Protein AF-A0A8T3ZGK2-F1 (afdb_monomer)

Solvent-accessible surface area (backbone atoms only — not comparable to full-atom values): 12541 Å² total; per-residue (Å²): 132,86,68,79,44,78,44,77,44,78,45,60,67,38,49,92,48,38,42,63,49,20,50,53,33,35,63,35,69,54,90,56,64,48,70,44,71,46,66,69,75,49,89,54,67,36,81,81,44,54,79,48,46,42,70,67,58,83,48,82,39,53,66,64,73,64,93,76,69,84,79,60,69,70,52,40,79,61,70,48,76,76,65,83,89,47,86,50,56,54,53,45,53,45,47,31,44,51,40,39,26,45,62,48,83,40,64,47,32,86,62,50,76,74,92,75,90,83,69,86,92,63,88,64,92,45,59,68,42,43,16,31,42,43,27,38,53,54,49,42,44,64,32,67,45,54,71,73,51,36,70,63,46,48,61,57,52,52,50,53,49,52,54,41,35,74,75,68,55,63,34,69,31,33,50,51,13,52,51,47,50,66,77,44,39,66,62,43,50,54,52,18,50,56,46,57,75,43,45,69,48,56,68,73,69,52,50,61,44,74,61,62,78,83,124

Mean predicted aligned error: 9.15 Å

Sequence (215 aa):
MKKNVDILVFSYNNENVIGACLDSISRQTYKNFTCTLVDDCSTDNTVSIARKKYPCKIEQIMYACSAAWIMRRSVIEKIGLFDDTYFYPHEDTDFCWRANLAGFHVIYNPDAVAYHRVGDSTKKMSDKVAFHVTKNRIRSMLKNYESKNIIKYLPLHLFLIGANIVVAGKGISKIKGLLWNIKNIEDTLNERNAVRKTRKRSDKELKSLFAGKII

Foldseek 3Di:
DDDEFEAEQEDAQPLVCLQVQQVVQAPAPDAHYHYHYHYPPHPDPNVVRHDDHYFDDKAFAQFDPPNDDTDDPVLCVQQNDFDPVQDDDCSRNLSSLLSVQLVHTDIDGVRGDDDDDDDPPPPDQDLQRLLRVLQNVLLSLLQRADPVVCVVCVVVVVVVLVVCLVPVDSVVSNVNSVVVCVVCVVVSVVSSVSSVVSGDDHVVVCVVSVVPPPD

pLDDT: mean 78.16, std 17.61, range [27.77, 97.94]

Nearest PDB structures (foldseek):
  7zd6-assembly1_f  TM=3.183E-01  e=5.857E+00  Ovis aries
  7w4d-assembly1_H  TM=2.882E-01  e=7.971E+00  Sus scrofa

Secondary structure (DSSP, 8-state):
-PPPEEEEEEESS-HHHHHHHHHHHHH-S---EEEEEEES--SSGGGGG---------EEES---GGG----HHHHHHH-S--TT--SSSHHHHHHHHHHHTT--EEE-TTS-------SS-SS--HHHHHHHHHHHHHHHHHHS-HHHHHHHHHHHHHHHHHHHHHSS-HHHHHHHHHHHHHTHHHHHHHHHHHHHH--S-HHHHHGGGG----

Radius of gyration: 19.19 Å; Cα contacts (8 Å, |Δi|>4): 285; chains: 1; bounding box: 51×39×41 Å

Structure (mmCIF, N/CA/C/O backbone):
data_AF-A0A8T3ZGK2-F1
#
_entry.id   AF-A0A8T3ZGK2-F1
#
loop_
_atom_site.group_PDB
_atom_site.id
_atom_site.type_symbol
_atom_site.label_atom_id
_atom_site.label_alt_id
_atom_site.label_comp_id
_atom_site.label_asym_id
_atom_site.label_entity_id
_atom_site.label_seq_id
_atom_site.pdbx_PDB_ins_code
_atom_site.Cartn_x
_atom_site.Cartn_y
_atom_site.Cartn_z
_atom_site.occupancy
_atom_site.B_iso_or_equiv
_atom_site.auth_seq_id
_atom_site.auth_comp_id
_atom_site.auth_asym_id
_atom_site.auth_atom_id
_atom_site.pdbx_PDB_model_num
ATOM 1 N N . MET A 1 1 ? -26.537 0.968 18.285 1.00 54.97 1 MET A N 1
ATOM 2 C CA . MET A 1 1 ? -26.806 1.298 16.862 1.00 54.97 1 MET A CA 1
ATOM 3 C C . MET A 1 1 ? -25.996 0.389 15.941 1.00 54.97 1 MET A C 1
ATOM 5 O O . MET A 1 1 ? -24.833 0.135 16.242 1.00 54.97 1 MET A O 1
ATOM 9 N N . LYS A 1 2 ? -26.580 -0.105 14.835 1.00 64.38 2 LYS A N 1
ATOM 10 C CA . LYS A 1 2 ? -25.818 -0.802 13.777 1.00 64.38 2 LYS A CA 1
ATOM 11 C C . LYS A 1 2 ? -24.883 0.216 13.100 1.00 64.38 2 LYS A C 1
ATOM 13 O O . LYS A 1 2 ? -25.318 1.320 12.795 1.00 64.38 2 LYS A O 1
ATOM 18 N N . LYS A 1 3 ? -23.602 -0.118 12.905 1.00 73.88 3 LYS A N 1
ATOM 19 C CA . LYS A 1 3 ? -22.626 0.774 12.249 1.00 73.88 3 LYS A CA 1
ATOM 20 C C . LYS A 1 3 ? -22.944 0.910 10.756 1.00 73.88 3 LYS A C 1
ATOM 22 O O . LYS A 1 3 ? -23.391 -0.052 10.149 1.00 73.88 3 LYS A O 1
ATOM 27 N N . ASN A 1 4 ? -22.752 2.084 10.166 1.00 72.06 4 ASN A N 1
ATOM 28 C CA . ASN A 1 4 ? -22.810 2.215 8.710 1.00 72.06 4 ASN A CA 1
ATOM 29 C C . ASN A 1 4 ? -21.441 1.827 8.125 1.00 72.06 4 ASN A C 1
ATOM 31 O O . ASN A 1 4 ? -20.409 2.178 8.700 1.00 72.06 4 ASN A O 1
ATOM 35 N N . VAL A 1 5 ? -21.432 1.068 7.035 1.00 70.81 5 VAL A N 1
ATOM 36 C CA . VAL A 1 5 ? -20.224 0.718 6.268 1.00 70.81 5 VAL A CA 1
ATOM 37 C C . VAL A 1 5 ? -20.314 1.420 4.913 1.00 70.81 5 VAL A C 1
ATOM 39 O O . VAL A 1 5 ? -21.401 1.540 4.379 1.00 70.81 5 VAL A O 1
ATOM 42 N N . ASP A 1 6 ? -19.213 1.872 4.334 1.00 61.97 6 ASP A N 1
ATOM 43 C CA . ASP A 1 6 ? -19.203 2.362 2.952 1.00 61.97 6 ASP A CA 1
ATOM 44 C C . ASP A 1 6 ? -18.283 1.426 2.158 1.00 61.97 6 ASP A C 1
ATOM 46 O O . ASP A 1 6 ? -17.113 1.272 2.508 1.00 61.97 6 ASP A O 1
ATOM 50 N N . ILE A 1 7 ? -18.823 0.729 1.157 1.00 67.00 7 ILE A N 1
ATOM 51 C CA . ILE A 1 7 ? -18.065 -0.137 0.248 1.00 67.00 7 ILE A CA 1
ATOM 52 C C . ILE A 1 7 ? -17.752 0.664 -1.007 1.00 67.00 7 ILE A C 1
ATOM 54 O O . ILE A 1 7 ? -18.667 1.133 -1.682 1.00 67.00 7 ILE A O 1
ATOM 58 N N . LEU A 1 8 ? -16.467 0.797 -1.316 1.00 62.00 8 LEU A N 1
ATOM 59 C CA . LEU A 1 8 ? -15.982 1.421 -2.541 1.00 62.00 8 LEU A CA 1
ATOM 60 C C . LEU A 1 8 ? -15.527 0.316 -3.495 1.00 62.00 8 LEU A C 1
ATOM 62 O O . LEU A 1 8 ? -14.681 -0.494 -3.127 1.00 62.00 8 LEU A O 1
ATOM 66 N N . VAL A 1 9 ? -16.094 0.273 -4.698 1.00 66.06 9 VAL A N 1
ATOM 67 C CA . VAL A 1 9 ? -15.698 -0.667 -5.755 1.00 66.06 9 VAL A CA 1
ATOM 68 C C . VAL A 1 9 ? -15.055 0.146 -6.865 1.00 66.06 9 VAL A C 1
ATOM 70 O O . VAL A 1 9 ? -15.755 0.882 -7.545 1.00 66.06 9 VAL A O 1
ATOM 73 N N . PHE A 1 10 ? -13.742 0.044 -7.038 1.00 67.69 10 PHE A N 1
ATOM 74 C CA . PHE A 1 10 ? -13.052 0.695 -8.153 1.00 67.69 10 PHE A CA 1
ATOM 75 C C . PHE A 1 10 ? -13.148 -0.193 -9.395 1.00 67.69 10 PHE A C 1
ATOM 77 O O . PHE A 1 10 ? -12.936 -1.403 -9.292 1.00 67.69 10 PHE A O 1
ATOM 84 N N . SER A 1 11 ? -13.487 0.374 -10.552 1.00 61.91 11 SER A N 1
ATOM 85 C CA . SER A 1 11 ? -13.646 -0.398 -11.785 1.00 61.91 11 SER A CA 1
ATOM 86 C C . SER A 1 11 ? -13.208 0.373 -13.025 1.00 61.91 11 SER A C 1
ATOM 88 O O . SER A 1 11 ? -13.400 1.579 -13.097 1.00 61.91 11 SER A O 1
ATOM 90 N N . TYR A 1 12 ? -12.653 -0.348 -13.998 1.00 67.44 12 TYR A N 1
ATOM 91 C CA . TYR A 1 12 ? -12.293 0.146 -15.323 1.00 67.44 12 TYR A CA 1
ATOM 92 C C . TYR A 1 12 ? -12.488 -0.979 -16.342 1.00 67.44 12 TYR A C 1
ATOM 94 O O . TYR A 1 12 ? -11.798 -1.993 -16.249 1.00 67.44 12 TYR A O 1
ATOM 102 N N . ASN A 1 13 ? -13.412 -0.818 -17.289 1.00 72.88 13 ASN A N 1
ATOM 103 C CA . ASN A 1 13 ? -13.691 -1.771 -18.370 1.00 72.88 13 ASN A CA 1
ATOM 104 C C . ASN A 1 13 ? -13.893 -3.232 -17.904 1.00 72.88 13 ASN A C 1
ATOM 106 O O . ASN A 1 13 ? -13.228 -4.157 -18.376 1.00 72.88 13 ASN A O 1
ATOM 110 N N . ASN A 1 14 ? -14.784 -3.442 -16.930 1.00 66.69 14 ASN A N 1
ATOM 111 C CA . ASN A 1 14 ? -15.035 -4.737 -16.292 1.00 66.69 14 ASN A CA 1
ATOM 112 C C . ASN A 1 14 ? -16.473 -5.254 -16.491 1.00 66.69 14 ASN A C 1
ATOM 114 O O . ASN A 1 14 ? -16.963 -6.003 -15.636 1.00 66.69 14 ASN A O 1
ATOM 118 N N . GLU A 1 15 ? -17.163 -4.920 -17.589 1.00 74.94 15 GLU A N 1
ATOM 119 C CA . GLU A 1 15 ? -18.576 -5.295 -17.809 1.00 74.94 15 GLU A CA 1
ATOM 120 C C . GLU A 1 15 ? -18.850 -6.799 -17.613 1.00 74.94 15 GLU A C 1
ATOM 122 O O . GLU A 1 15 ? -19.892 -7.197 -17.091 1.00 74.94 15 GLU A O 1
ATOM 127 N N . ASN A 1 16 ? -17.854 -7.634 -17.924 1.00 76.62 16 ASN A N 1
ATOM 128 C CA . ASN A 1 16 ? -17.918 -9.093 -17.844 1.00 76.62 16 ASN A CA 1
ATOM 129 C C . ASN A 1 16 ? -17.939 -9.663 -16.415 1.00 76.62 16 ASN A C 1
ATOM 131 O O . ASN A 1 16 ? -18.281 -10.829 -16.224 1.00 76.62 16 ASN A O 1
ATOM 135 N N . VAL A 1 17 ? -17.521 -8.893 -15.407 1.00 72.56 17 VAL A N 1
ATOM 136 C CA . VAL A 1 17 ? -17.367 -9.385 -14.020 1.00 72.56 17 VAL A CA 1
ATOM 137 C C . VAL A 1 17 ? -18.054 -8.504 -12.989 1.00 72.56 17 VAL A C 1
ATOM 139 O O . VAL A 1 17 ? -18.389 -8.972 -11.898 1.00 72.56 17 VAL A O 1
ATOM 142 N N . ILE A 1 18 ? -18.307 -7.243 -13.330 1.00 69.00 18 ILE A N 1
ATOM 143 C CA . ILE A 1 18 ? -18.878 -6.261 -12.416 1.00 69.00 18 ILE A CA 1
ATOM 144 C C . ILE A 1 18 ? -20.301 -6.667 -11.973 1.00 69.00 18 ILE A C 1
ATOM 146 O O . ILE A 1 18 ? -20.647 -6.494 -10.810 1.00 69.00 18 ILE A O 1
ATOM 150 N N . GLY A 1 19 ? -21.064 -7.369 -12.823 1.00 65.88 19 GLY A N 1
ATOM 151 C CA . GLY A 1 19 ? -22.358 -7.994 -12.476 1.00 65.88 19 GLY A CA 1
ATOM 152 C C . GLY A 1 19 ? -22.277 -8.986 -11.355 1.00 65.88 19 GLY A C 1
ATOM 153 O O . GLY A 1 19 ? -22.857 -8.774 -10.293 1.00 65.88 19 GLY A O 1
ATOM 154 N N . ALA A 1 20 ? -21.485 -10.032 -11.556 1.00 72.44 20 ALA A N 1
ATOM 155 C CA . ALA A 1 20 ? -21.281 -11.044 -10.536 1.00 72.44 20 ALA A CA 1
ATOM 156 C C . ALA A 1 20 ? -20.704 -10.445 -9.243 1.00 72.44 20 ALA A C 1
ATOM 158 O O . ALA A 1 20 ? -21.092 -10.870 -8.152 1.00 72.44 20 ALA A O 1
ATOM 159 N N . CYS A 1 21 ? -19.825 -9.440 -9.351 1.00 71.31 21 CYS A N 1
ATOM 160 C CA . CYS A 1 21 ? -19.297 -8.709 -8.205 1.00 71.31 21 CYS A CA 1
ATOM 161 C C . CYS A 1 21 ? -20.426 -8.033 -7.424 1.00 71.31 21 CYS A C 1
ATOM 163 O O . CYS A 1 21 ? -20.577 -8.296 -6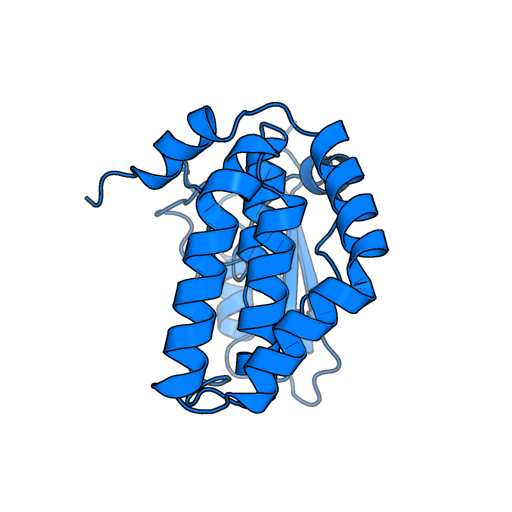.238 1.00 71.31 21 CYS A O 1
ATOM 165 N N . LEU A 1 22 ? -21.275 -7.234 -8.065 1.00 68.38 22 LEU A N 1
ATOM 166 C CA . LEU A 1 22 ? -22.269 -6.417 -7.360 1.00 68.38 22 LEU A CA 1
ATOM 167 C C . LEU A 1 22 ? -23.505 -7.202 -6.949 1.00 68.38 22 LEU A C 1
ATOM 169 O O . LEU A 1 22 ? -24.107 -6.870 -5.932 1.00 68.38 22 LEU A O 1
ATOM 173 N N . ASP A 1 23 ? -23.798 -8.302 -7.635 1.00 69.88 23 ASP A N 1
ATOM 174 C CA . ASP A 1 23 ? -24.727 -9.336 -7.193 1.00 69.88 23 ASP A CA 1
ATOM 175 C C . ASP A 1 23 ? -24.194 -10.111 -5.985 1.00 69.88 23 ASP A C 1
ATOM 177 O O . ASP A 1 23 ? -24.947 -10.411 -5.056 1.00 69.88 23 ASP A O 1
ATOM 181 N N . SER A 1 24 ? -22.898 -10.434 -5.960 1.00 70.69 24 SER A N 1
ATOM 182 C CA . SER A 1 24 ? -22.260 -11.040 -4.789 1.00 70.69 24 SER A CA 1
ATOM 183 C C . SER A 1 24 ? -22.275 -10.072 -3.625 1.00 70.69 24 SER A C 1
ATOM 185 O O . SER A 1 24 ? -22.700 -10.458 -2.535 1.00 70.69 24 SER A O 1
ATOM 187 N N . ILE A 1 25 ? -21.913 -8.807 -3.878 1.00 71.06 25 ILE A N 1
ATOM 188 C CA . ILE A 1 25 ? -22.065 -7.733 -2.919 1.00 71.06 25 ILE A CA 1
ATOM 189 C C . ILE A 1 25 ? -23.556 -7.676 -2.545 1.00 71.06 25 ILE A C 1
ATOM 191 O O . ILE A 1 25 ? -23.782 -7.639 -1.365 1.00 71.06 25 ILE A O 1
ATOM 195 N N . SER A 1 26 ? -24.567 -7.840 -3.424 1.00 65.25 26 SER A N 1
ATOM 196 C CA . SER A 1 26 ? -26.036 -7.833 -3.147 1.00 65.25 26 SER A CA 1
ATOM 197 C C . SER A 1 26 ? -26.574 -8.750 -2.047 1.00 65.25 26 SER A C 1
ATOM 199 O O . SER A 1 26 ? -27.507 -8.364 -1.325 1.00 65.25 26 SER A O 1
ATOM 201 N N . ARG A 1 27 ? -26.021 -9.963 -1.954 1.00 71.44 27 ARG A N 1
ATOM 202 C CA . ARG A 1 27 ? -26.706 -11.120 -1.357 1.00 71.44 27 ARG A CA 1
ATOM 203 C C . ARG A 1 27 ? -26.485 -11.310 0.134 1.00 71.44 27 ARG A C 1
ATOM 205 O O . ARG A 1 27 ? -27.444 -11.282 0.889 1.00 71.44 27 ARG A O 1
ATOM 212 N N . GLN A 1 28 ? -25.261 -11.602 0.525 1.00 67.81 28 GLN A N 1
ATOM 213 C CA . GLN A 1 28 ? -24.486 -10.903 1.530 1.00 67.81 28 GLN A CA 1
ATOM 214 C C . GLN A 1 28 ? -25.328 -10.410 2.805 1.00 67.81 28 GLN A C 1
ATOM 216 O O . GLN A 1 28 ? -26.356 -9.752 2.692 1.00 67.81 28 GLN A O 1
ATOM 221 N N . THR A 1 29 ? -24.964 -10.748 4.067 1.00 72.38 29 THR A N 1
ATOM 222 C CA . THR A 1 29 ? -25.883 -10.935 5.242 1.00 72.38 29 THR A CA 1
ATOM 223 C C . THR A 1 29 ? -26.239 -9.768 6.218 1.00 72.38 29 THR A C 1
ATOM 225 O O . THR A 1 29 ? -27.385 -9.661 6.647 1.00 72.38 29 THR A O 1
ATOM 228 N N . TYR A 1 30 ? -25.328 -8.871 6.618 1.00 71.31 30 TYR A N 1
ATOM 229 C CA . TYR A 1 30 ? -25.579 -7.571 7.289 1.00 71.31 30 TYR A CA 1
ATOM 230 C C . TYR A 1 30 ? -26.533 -6.755 6.425 1.00 71.31 30 TYR A C 1
ATOM 232 O O . TYR A 1 30 ? -26.779 -7.130 5.295 1.00 71.31 30 TYR A O 1
ATOM 240 N N . LYS A 1 31 ? -27.144 -5.679 6.921 1.00 73.12 31 LYS A N 1
ATOM 241 C CA . LYS A 1 31 ? -28.041 -4.866 6.080 1.00 73.12 31 LYS A CA 1
ATOM 242 C C . LYS A 1 31 ? -27.858 -3.343 6.206 1.00 73.12 31 LYS A C 1
ATOM 244 O O . LYS A 1 31 ? -28.614 -2.614 5.565 1.00 73.12 31 LYS A O 1
ATOM 249 N N . ASN A 1 32 ? -26.782 -2.842 6.851 1.00 77.19 32 ASN A N 1
ATOM 250 C CA . ASN A 1 32 ? -26.486 -1.392 7.008 1.00 77.19 32 ASN A CA 1
ATOM 251 C C . ASN A 1 32 ? -25.130 -0.842 6.431 1.00 77.19 32 ASN A C 1
ATOM 253 O O . ASN A 1 32 ? -24.123 -0.828 7.129 1.00 77.19 32 ASN A O 1
ATOM 257 N N . PHE A 1 33 ? -25.075 -0.420 5.161 1.00 69.94 33 PHE A N 1
ATOM 258 C CA . PHE A 1 33 ? -23.904 0.082 4.421 1.00 69.94 33 PHE A CA 1
ATOM 259 C C . PHE A 1 33 ? -24.253 1.018 3.258 1.00 69.94 33 PHE A C 1
ATOM 261 O O . PHE A 1 33 ? -25.410 1.356 3.069 1.00 69.94 33 PHE A O 1
ATOM 268 N N . THR A 1 34 ? -23.308 1.423 2.430 1.00 58.38 34 THR A N 1
ATOM 269 C CA . THR A 1 34 ? -23.519 1.997 1.095 1.00 58.38 34 THR A CA 1
ATOM 270 C C . THR A 1 34 ? -22.554 1.310 0.126 1.00 58.38 34 THR A C 1
ATOM 272 O O . THR A 1 34 ? -21.554 0.748 0.564 1.00 58.38 34 THR A O 1
ATOM 275 N N . CYS A 1 35 ? -22.900 1.225 -1.157 1.00 61.03 35 CYS A N 1
ATOM 276 C CA . CYS A 1 35 ? -21.999 0.702 -2.184 1.00 61.03 35 CYS A CA 1
ATOM 277 C C . CYS A 1 35 ? -21.834 1.798 -3.222 1.00 61.03 35 CYS A C 1
ATOM 279 O O . CYS A 1 35 ? -22.822 2.182 -3.849 1.00 61.03 35 CYS A O 1
ATOM 281 N N . THR A 1 36 ? -20.613 2.287 -3.375 1.00 58.38 36 THR A N 1
ATOM 282 C CA . THR A 1 36 ? -20.252 3.302 -4.356 1.00 58.38 36 THR A CA 1
ATOM 283 C C . THR A 1 36 ? -19.293 2.656 -5.339 1.00 58.38 36 THR A C 1
ATOM 285 O O . THR A 1 36 ? -18.173 2.297 -4.976 1.00 58.38 36 THR A O 1
ATOM 288 N N . LEU A 1 37 ? -19.745 2.478 -6.578 1.00 56.09 37 LEU A N 1
ATOM 289 C CA . LEU A 1 37 ? -18.852 2.171 -7.687 1.00 56.09 37 LEU A CA 1
ATOM 290 C C . LEU A 1 37 ? -18.089 3.452 -8.044 1.00 56.09 37 LEU A C 1
ATOM 292 O O . LEU A 1 37 ? -18.709 4.471 -8.341 1.00 56.09 37 LEU A O 1
ATOM 296 N N . VAL A 1 38 ? -16.766 3.394 -7.991 1.00 55.34 38 VAL A N 1
ATOM 297 C CA . VAL A 1 38 ? -15.857 4.419 -8.494 1.00 55.34 38 VAL A CA 1
ATOM 298 C C . VAL A 1 38 ? -15.354 3.928 -9.843 1.00 55.34 38 VAL A C 1
ATOM 300 O O . VAL A 1 38 ? -14.476 3.072 -9.926 1.00 55.34 38 VAL A O 1
ATOM 303 N N . ASP A 1 39 ? -15.991 4.417 -10.893 1.00 47.34 39 ASP A N 1
ATOM 304 C CA . ASP A 1 39 ? -15.645 4.081 -12.264 1.00 47.34 39 ASP A CA 1
ATOM 305 C C . ASP A 1 39 ? -14.511 4.986 -12.761 1.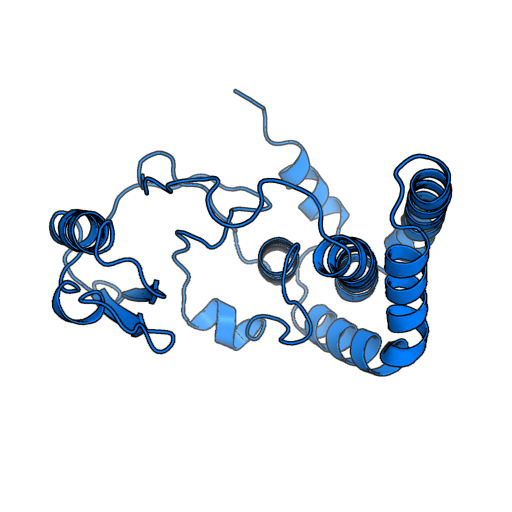00 47.34 39 ASP A C 1
ATOM 307 O O . ASP A 1 39 ? -14.621 6.210 -12.707 1.00 47.34 39 ASP A O 1
ATOM 311 N N . ASP A 1 40 ? -13.418 4.389 -13.225 1.00 70.38 40 ASP A N 1
ATOM 312 C CA . ASP A 1 40 ? -12.235 5.083 -13.741 1.00 70.38 40 ASP A CA 1
ATOM 313 C C . ASP A 1 40 ? -12.383 5.384 -15.243 1.00 70.38 40 ASP A C 1
ATOM 315 O O . ASP A 1 40 ? -11.525 5.063 -16.057 1.00 70.38 40 ASP A O 1
ATOM 319 N N . CYS A 1 41 ? -13.518 5.977 -15.624 1.00 60.66 41 CYS A N 1
ATOM 320 C CA . CYS A 1 41 ? -13.890 6.264 -17.015 1.00 60.66 41 CYS A CA 1
ATOM 321 C C . CYS A 1 41 ? -13.969 5.009 -17.905 1.00 60.66 41 CYS A C 1
ATOM 323 O O . CYS A 1 41 ? -13.359 4.958 -18.979 1.00 60.66 41 CYS A O 1
ATOM 325 N N . SER A 1 42 ? -14.725 3.995 -17.482 1.00 55.34 42 SER A N 1
ATOM 326 C CA . SER A 1 42 ? -14.999 2.834 -18.329 1.00 55.34 42 SER A CA 1
ATOM 327 C C . SER A 1 42 ? -15.727 3.256 -19.606 1.00 55.34 42 SER A C 1
ATOM 329 O O . SER A 1 42 ? -16.636 4.085 -19.594 1.00 55.34 42 SER A O 1
ATOM 331 N N . THR A 1 43 ? -15.338 2.653 -20.722 1.00 75.25 43 THR A N 1
ATOM 332 C CA . THR A 1 43 ? -15.965 2.842 -22.039 1.00 75.25 43 THR A CA 1
ATOM 333 C C . THR A 1 43 ? -16.972 1.739 -22.378 1.00 75.25 43 THR A C 1
ATOM 335 O O . THR A 1 43 ? -17.543 1.747 -23.465 1.00 75.25 43 THR A O 1
ATOM 338 N N . ASP A 1 44 ? -17.156 0.774 -21.477 1.00 76.56 44 ASP A N 1
ATOM 339 C CA . ASP A 1 44 ? -18.029 -0.394 -21.621 1.00 76.56 44 ASP A CA 1
ATOM 340 C C . ASP A 1 44 ? -19.257 -0.316 -20.680 1.00 76.56 44 ASP A C 1
ATOM 342 O O . ASP A 1 44 ? -19.517 0.710 -20.046 1.00 76.56 44 ASP A O 1
ATOM 346 N N . ASN A 1 45 ? -20.040 -1.395 -20.553 1.00 72.69 45 ASN A N 1
ATOM 347 C CA . ASN A 1 45 ? -21.299 -1.374 -19.789 1.00 72.69 45 ASN A CA 1
ATOM 348 C C . ASN A 1 45 ? -21.137 -1.399 -18.251 1.00 72.69 45 ASN A C 1
ATOM 350 O O . ASN A 1 45 ? -22.127 -1.567 -17.527 1.00 72.69 45 ASN A O 1
ATOM 354 N N . THR A 1 46 ? -19.922 -1.210 -17.726 1.00 52.00 46 THR A N 1
ATOM 355 C CA . THR A 1 46 ? -19.559 -1.430 -16.316 1.00 52.00 46 THR A CA 1
ATOM 356 C C . THR A 1 46 ? -20.444 -0.695 -15.303 1.00 52.00 46 THR A C 1
ATOM 358 O O . THR A 1 46 ? -20.903 -1.282 -14.317 1.00 52.00 46 THR A O 1
ATOM 361 N N . VAL A 1 47 ? -20.715 0.591 -15.540 1.00 52.50 47 VAL A N 1
ATOM 362 C CA . VAL A 1 47 ? -21.426 1.471 -14.592 1.00 52.50 47 VAL A CA 1
ATOM 363 C C . VAL A 1 47 ? -22.869 1.022 -14.347 1.00 52.50 47 VAL A C 1
ATOM 365 O O . VAL A 1 47 ? -23.400 1.187 -13.245 1.00 52.50 47 VAL A O 1
ATOM 368 N N . SER A 1 48 ? -23.505 0.411 -15.349 1.00 59.22 48 SER A N 1
ATOM 369 C CA . SER A 1 48 ? -24.932 0.065 -15.303 1.00 59.22 48 SER A CA 1
ATOM 370 C C . SER A 1 48 ? -25.280 -1.031 -14.281 1.00 59.22 48 SER A C 1
ATOM 372 O O . SER A 1 48 ? -26.434 -1.176 -13.884 1.00 59.22 48 SER A O 1
ATOM 374 N N . ILE A 1 49 ? -24.285 -1.760 -13.779 1.00 61.66 49 ILE A N 1
ATOM 375 C CA . ILE A 1 49 ? -24.468 -3.084 -13.183 1.00 61.66 49 ILE A CA 1
ATOM 376 C C . ILE A 1 49 ? -24.384 -3.086 -11.619 1.00 61.66 49 ILE A C 1
ATOM 378 O O . ILE A 1 49 ? -24.611 -4.091 -10.950 1.00 61.66 49 ILE A O 1
ATOM 382 N N . ALA A 1 50 ? -24.126 -1.942 -10.972 1.00 50.75 50 ALA A N 1
ATOM 383 C CA . ALA A 1 50 ? -23.452 -1.883 -9.665 1.00 50.75 50 ALA A CA 1
ATOM 384 C C . ALA A 1 50 ? -24.212 -1.638 -8.337 1.00 50.75 50 ALA A C 1
ATOM 386 O O . ALA A 1 50 ? -23.777 -0.821 -7.526 1.00 50.75 50 ALA A O 1
ATOM 387 N N . ARG A 1 51 ? -25.291 -2.351 -7.983 1.00 50.75 51 ARG A N 1
ATOM 388 C CA . ARG A 1 51 ? -26.050 -2.038 -6.738 1.00 50.75 51 ARG A CA 1
ATOM 389 C C . ARG A 1 51 ? -26.518 -3.249 -5.900 1.00 50.75 51 ARG A C 1
ATOM 391 O O . ARG A 1 51 ? -27.641 -3.686 -6.122 1.00 50.75 51 ARG A O 1
ATOM 398 N N . LYS A 1 52 ? -25.784 -3.674 -4.841 1.00 45.44 52 LYS A N 1
ATOM 399 C CA . LYS A 1 52 ? -26.267 -4.016 -3.450 1.00 45.44 52 LYS A CA 1
ATOM 400 C C . LYS A 1 52 ? -25.242 -4.834 -2.619 1.00 45.44 52 LYS A C 1
ATOM 402 O O . LYS A 1 52 ? -24.119 -4.876 -3.061 1.00 45.44 52 LYS A O 1
ATOM 407 N N . LYS A 1 53 ? -25.594 -5.390 -1.420 1.00 44.25 53 LYS A N 1
ATOM 408 C CA . LYS A 1 53 ? -24.837 -5.420 -0.147 1.00 44.25 53 LYS A CA 1
ATOM 409 C C . LYS A 1 53 ? -24.725 -6.709 0.810 1.00 44.25 53 LYS A C 1
ATOM 411 O O . LYS A 1 53 ? -25.781 -7.343 0.904 1.00 44.25 53 LYS A O 1
ATOM 416 N N . TYR A 1 54 ? -23.557 -7.000 1.545 1.00 46.56 54 TYR A N 1
ATOM 417 C CA . TYR A 1 54 ? -23.232 -7.599 2.969 1.00 46.56 54 TYR A CA 1
ATOM 418 C C . TYR A 1 54 ? -22.465 -8.966 3.517 1.00 46.56 54 TYR A C 1
ATOM 420 O O . TYR A 1 54 ? -22.594 -10.059 3.059 1.00 46.56 54 TYR A O 1
ATOM 428 N 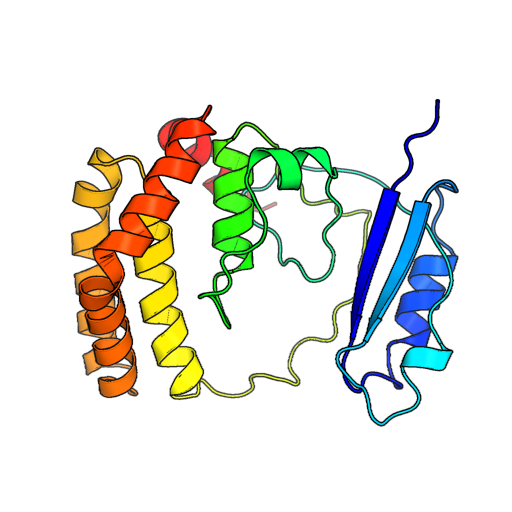N . PRO A 1 55 ? -21.814 -9.115 4.707 1.00 45.88 55 PRO A N 1
ATOM 429 C CA . PRO A 1 55 ? -20.593 -9.882 5.131 1.00 45.88 55 PRO A CA 1
ATOM 430 C C . PRO A 1 55 ? -20.637 -11.342 5.755 1.00 45.88 55 PRO A C 1
ATOM 432 O O . PRO A 1 55 ? -21.713 -11.928 5.884 1.00 45.88 55 PRO A O 1
ATOM 435 N N . CYS A 1 56 ? -19.475 -11.830 6.301 1.00 27.95 56 CYS A N 1
ATOM 436 C CA . CYS A 1 56 ? -19.216 -12.339 7.704 1.00 27.95 56 CYS A CA 1
ATOM 437 C C . CYS A 1 56 ? -17.706 -12.284 8.201 1.00 27.95 56 CYS A C 1
ATOM 439 O O . CYS A 1 56 ? -17.202 -11.186 8.043 1.00 27.95 56 CYS A O 1
ATOM 441 N N . LYS A 1 57 ? -17.019 -13.259 8.885 1.00 32.22 57 LYS A N 1
ATOM 442 C CA . LYS A 1 57 ? -16.168 -13.185 10.162 1.00 32.22 57 LYS A CA 1
ATOM 443 C C . LYS A 1 57 ? -14.579 -13.381 10.186 1.00 32.22 57 LYS A C 1
ATOM 445 O O . LYS A 1 57 ? -13.982 -14.113 9.422 1.00 32.22 57 LYS A O 1
ATOM 450 N N . ILE A 1 58 ? -13.879 -12.819 11.201 1.00 30.09 58 ILE A N 1
ATOM 451 C CA . ILE A 1 58 ? -12.562 -12.091 11.201 1.00 30.09 58 ILE A CA 1
ATOM 452 C C . ILE A 1 58 ? -11.312 -12.772 11.910 1.00 30.09 58 ILE A C 1
ATOM 454 O O . ILE A 1 58 ? -11.471 -13.276 13.017 1.00 30.09 58 ILE A O 1
ATOM 458 N N . GLU A 1 59 ? -10.066 -12.639 11.380 1.00 37.53 59 GLU A N 1
ATOM 459 C CA . GLU A 1 59 ? -8.709 -13.113 11.852 1.00 37.53 59 GLU A CA 1
ATOM 460 C C . GLU A 1 59 ? -7.476 -12.186 11.551 1.00 37.53 59 GLU A C 1
ATOM 462 O O . GLU A 1 59 ? -7.270 -11.753 10.426 1.00 37.53 59 GLU A O 1
ATOM 467 N N . GLN A 1 60 ? -6.586 -11.843 12.503 1.00 42.56 60 GLN A N 1
ATOM 468 C CA . GLN A 1 60 ? -5.564 -10.767 12.318 1.00 42.56 60 GLN A CA 1
ATOM 469 C C . GLN A 1 60 ? -4.339 -11.130 11.451 1.00 42.56 60 GLN A C 1
ATOM 471 O O . GLN A 1 60 ? -3.691 -12.142 11.686 1.00 42.56 60 GLN A O 1
ATOM 476 N N . ILE A 1 61 ? -3.943 -10.234 10.532 1.00 58.84 61 ILE A N 1
ATOM 477 C CA . ILE A 1 61 ? -2.790 -10.375 9.620 1.00 58.84 61 ILE A CA 1
ATOM 478 C C . ILE A 1 61 ? -1.976 -9.074 9.494 1.00 58.84 61 ILE A C 1
ATOM 480 O O . ILE A 1 61 ? -2.422 -7.990 9.862 1.00 58.84 61 ILE A O 1
ATOM 484 N N . MET A 1 62 ? -0.771 -9.156 8.930 1.00 62.41 62 MET A N 1
ATOM 485 C CA . MET A 1 62 ? 0.061 -7.973 8.676 1.00 62.41 62 MET A CA 1
ATOM 486 C C . MET A 1 62 ? -0.334 -7.221 7.393 1.00 62.41 62 MET A C 1
ATOM 488 O O . MET A 1 62 ? -0.275 -5.995 7.344 1.00 62.41 62 MET A O 1
ATOM 492 N N . TYR A 1 63 ? -0.724 -7.955 6.355 1.00 68.19 63 TYR A N 1
ATOM 493 C CA . TYR A 1 63 ? -0.981 -7.441 5.014 1.00 68.19 63 TYR A CA 1
ATOM 494 C C . TYR A 1 63 ? -2.119 -8.233 4.376 1.00 68.19 63 TYR A C 1
ATOM 496 O O . TYR A 1 63 ? -2.116 -9.459 4.448 1.00 68.19 63 TYR A O 1
ATOM 504 N N . ALA A 1 64 ? -3.043 -7.536 3.719 1.00 62.97 64 ALA A N 1
ATOM 505 C CA . ALA A 1 64 ? -3.998 -8.115 2.776 1.00 62.97 64 ALA A CA 1
ATOM 506 C C . ALA A 1 64 ? -3.875 -7.372 1.444 1.00 62.97 64 ALA A C 1
ATOM 508 O O . ALA A 1 64 ? -3.470 -6.220 1.427 1.00 62.97 64 ALA A O 1
ATOM 509 N N . CYS A 1 65 ? -4.270 -7.986 0.335 1.00 71.50 65 CYS A N 1
ATOM 510 C CA . CYS A 1 65 ? -4.486 -7.244 -0.909 1.00 71.50 65 CYS A CA 1
ATOM 511 C C . CYS A 1 65 ? -5.699 -6.309 -0.752 1.00 71.50 65 CYS A C 1
ATOM 513 O O . CYS A 1 65 ? -6.717 -6.734 -0.199 1.00 71.50 65 CYS A O 1
ATOM 515 N N . SER A 1 66 ? -5.608 -5.060 -1.220 1.00 74.12 66 SER A N 1
ATOM 516 C CA . SER A 1 66 ? -6.675 -4.056 -1.080 1.00 74.12 66 SER A CA 1
ATOM 517 C C . SER A 1 66 ? -7.894 -4.297 -1.953 1.00 74.12 66 SER A C 1
ATOM 519 O O . SER A 1 66 ? -8.930 -3.680 -1.709 1.00 74.12 66 SER A O 1
ATOM 521 N N . ALA A 1 67 ? -7.816 -5.252 -2.887 1.00 71.62 67 ALA A N 1
ATOM 522 C CA . ALA A 1 67 ? -8.897 -5.615 -3.801 1.00 71.62 67 ALA A CA 1
ATOM 523 C C . ALA A 1 67 ? -10.240 -5.913 -3.103 1.00 71.62 67 ALA A C 1
ATOM 525 O O . ALA A 1 67 ? -11.288 -5.802 -3.733 1.00 71.62 67 ALA A O 1
ATOM 526 N N . ALA A 1 68 ? -10.231 -6.280 -1.815 1.00 70.75 68 ALA A N 1
ATOM 527 C CA . ALA A 1 68 ? -11.443 -6.523 -1.033 1.00 70.75 68 ALA A CA 1
ATOM 528 C C . ALA A 1 68 ? -11.318 -6.078 0.439 1.00 70.75 68 ALA A C 1
ATOM 530 O O . ALA A 1 68 ? -11.701 -6.805 1.358 1.00 70.75 68 ALA A O 1
ATOM 531 N N . TRP A 1 69 ? -10.759 -4.892 0.701 1.00 77.50 69 TRP A N 1
ATOM 532 C CA . TRP A 1 69 ? -10.707 -4.363 2.068 1.00 77.50 69 TRP A CA 1
ATOM 533 C C . TRP A 1 69 ? -12.033 -3.771 2.542 1.00 77.50 69 TRP A C 1
ATOM 535 O O . TRP A 1 69 ? -12.744 -3.078 1.820 1.00 77.50 69 TRP A O 1
ATOM 545 N N . ILE A 1 70 ? -12.287 -3.941 3.838 1.00 72.50 70 ILE A N 1
ATOM 546 C CA . ILE A 1 70 ? -13.223 -3.119 4.598 1.00 72.50 70 ILE A CA 1
ATOM 547 C C . ILE A 1 70 ? -12.456 -2.447 5.732 1.00 72.50 70 ILE A C 1
ATOM 549 O O . ILE A 1 70 ? -11.716 -3.092 6.474 1.00 72.50 70 ILE A O 1
ATOM 553 N N . MET A 1 71 ? -12.635 -1.140 5.899 1.00 77.81 71 MET A N 1
ATOM 554 C CA . MET A 1 71 ? -12.010 -0.407 6.996 1.00 77.81 71 MET A CA 1
ATOM 555 C C . MET A 1 71 ? -12.947 0.643 7.573 1.00 77.81 71 MET A C 1
ATOM 557 O O . MET A 1 71 ? -13.890 1.103 6.931 1.00 77.81 71 MET A O 1
ATOM 561 N N . ARG A 1 72 ? -12.693 1.035 8.822 1.00 74.81 72 ARG A N 1
ATOM 562 C CA . ARG A 1 72 ? -13.395 2.173 9.421 1.00 74.81 72 ARG A CA 1
ATOM 563 C C . ARG A 1 72 ? -12.855 3.459 8.806 1.00 74.81 72 ARG A C 1
ATOM 565 O O . ARG A 1 72 ? -11.641 3.599 8.699 1.00 74.81 72 ARG A O 1
ATOM 572 N N . ARG A 1 73 ? -13.730 4.433 8.545 1.00 79.69 73 ARG A N 1
ATOM 573 C CA . ARG A 1 73 ? -13.333 5.798 8.152 1.00 79.69 73 ARG A CA 1
ATOM 574 C C . ARG A 1 73 ? -12.269 6.393 9.083 1.00 79.69 73 ARG A C 1
ATOM 576 O O . ARG A 1 73 ? -11.292 6.962 8.611 1.00 79.69 73 ARG A O 1
ATOM 583 N N . SER A 1 74 ? -12.394 6.132 10.386 1.00 83.50 74 SER A N 1
ATOM 584 C CA . SER A 1 74 ? -11.437 6.562 11.411 1.00 83.50 74 SER A CA 1
ATOM 585 C C . SER A 1 74 ? -10.002 6.067 11.193 1.00 83.50 74 SER A C 1
ATOM 587 O O . SER A 1 74 ? -9.082 6.607 11.794 1.00 83.50 74 SER A O 1
ATOM 589 N N . VAL A 1 75 ? -9.790 5.010 10.397 1.00 85.62 75 VAL A N 1
ATOM 590 C CA . VAL A 1 75 ? -8.443 4.565 10.012 1.00 85.62 75 VAL A CA 1
ATOM 591 C C . VAL A 1 75 ? -7.823 5.603 9.084 1.00 85.62 75 VAL A C 1
ATOM 593 O O . VAL A 1 75 ? -6.757 6.115 9.400 1.00 85.62 75 VAL A O 1
ATOM 596 N N . ILE A 1 76 ? -8.523 5.974 8.009 1.00 91.00 76 ILE A N 1
ATOM 597 C CA . ILE A 1 76 ? -8.068 6.964 7.022 1.00 91.00 76 ILE A CA 1
ATOM 598 C C . ILE A 1 76 ? -7.908 8.340 7.671 1.00 91.00 76 ILE A C 1
ATOM 600 O O . ILE A 1 76 ? -6.879 8.981 7.494 1.00 91.00 76 ILE A O 1
ATOM 604 N N . GLU A 1 77 ? -8.873 8.767 8.489 1.00 89.69 77 GLU A N 1
ATOM 605 C CA . GLU A 1 77 ? -8.773 10.027 9.245 1.00 89.69 77 GLU A CA 1
ATOM 606 C C . GLU A 1 77 ? -7.539 10.051 10.158 1.00 89.69 77 GLU A C 1
ATOM 608 O O . GLU A 1 77 ? -6.971 11.110 10.417 1.00 89.69 77 GLU A O 1
ATOM 613 N N . LYS A 1 78 ? -7.110 8.881 10.651 1.00 91.00 78 LYS A N 1
ATOM 614 C CA . LYS A 1 78 ? -5.967 8.773 11.554 1.00 91.00 78 LYS A CA 1
ATOM 615 C C . LYS A 1 78 ? -4.632 8.664 10.828 1.00 91.00 78 LYS A C 1
ATOM 617 O O . LYS A 1 78 ? -3.674 9.251 11.317 1.00 91.00 78 LYS A O 1
ATOM 622 N N . ILE A 1 79 ? -4.538 7.880 9.752 1.00 94.00 79 ILE A N 1
ATOM 623 C CA . ILE A 1 79 ? -3.255 7.530 9.110 1.00 94.00 79 ILE A CA 1
ATOM 624 C C . ILE A 1 79 ? -3.055 8.158 7.728 1.00 94.00 79 ILE A C 1
ATOM 626 O O . ILE A 1 79 ? -1.968 8.015 7.170 1.00 94.00 79 ILE A O 1
ATOM 630 N N . GLY A 1 80 ? -4.074 8.828 7.186 1.00 92.81 80 GLY A N 1
ATOM 631 C CA . GLY A 1 80 ? -4.107 9.335 5.816 1.00 92.81 80 GLY A CA 1
ATOM 632 C C . GLY A 1 80 ? -4.550 8.287 4.789 1.00 92.81 80 GLY A C 1
ATOM 633 O O . GLY A 1 80 ? -4.747 7.111 5.105 1.00 92.81 80 GLY A O 1
ATOM 634 N N . LEU A 1 81 ? -4.701 8.733 3.540 1.00 92.44 81 LEU A N 1
ATOM 635 C CA . LEU A 1 81 ? -5.018 7.895 2.379 1.00 92.44 81 LEU A CA 1
ATOM 636 C C . LEU A 1 81 ? -3.798 7.059 1.934 1.00 92.44 81 LEU A C 1
ATOM 638 O O . LEU A 1 81 ? -2.811 6.913 2.665 1.00 92.44 81 LEU A O 1
ATOM 642 N N . PHE A 1 82 ? -3.881 6.448 0.752 1.00 91.56 82 PHE A N 1
ATOM 643 C CA . PHE A 1 82 ? -2.713 5.905 0.063 1.00 91.56 82 PHE A CA 1
ATOM 644 C C . PHE A 1 82 ? -1.743 7.032 -0.308 1.00 91.56 82 PHE A C 1
ATOM 646 O O . PHE A 1 82 ? -2.153 8.171 -0.514 1.00 91.56 82 PHE A O 1
ATOM 653 N N . ASP A 1 83 ? -0.457 6.701 -0.366 1.00 92.31 83 ASP A N 1
ATOM 654 C CA . ASP A 1 83 ? 0.573 7.606 -0.871 1.00 92.31 83 ASP A CA 1
ATOM 655 C C . ASP A 1 83 ? 0.481 7.615 -2.404 1.00 92.31 83 ASP A C 1
ATOM 657 O O . ASP A 1 83 ? 0.739 6.595 -3.044 1.00 92.31 83 ASP A O 1
ATOM 661 N N . ASP A 1 84 ? 0.076 8.746 -2.976 1.00 91.06 84 ASP A N 1
ATOM 662 C CA . ASP A 1 84 ? -0.184 8.936 -4.410 1.00 91.06 84 ASP A CA 1
ATOM 663 C C . ASP A 1 84 ? 1.069 8.790 -5.290 1.00 91.06 84 ASP A C 1
ATOM 665 O O . ASP A 1 84 ? 0.977 8.586 -6.502 1.00 91.06 84 ASP A O 1
ATOM 669 N N . THR A 1 85 ? 2.262 8.794 -4.688 1.00 92.62 85 THR A N 1
ATOM 670 C CA . THR A 1 85 ? 3.503 8.484 -5.398 1.00 92.62 85 THR A CA 1
ATOM 671 C C . THR A 1 85 ? 3.622 6.990 -5.716 1.00 92.62 85 THR A C 1
ATOM 673 O O . THR A 1 85 ? 4.479 6.592 -6.521 1.00 92.62 85 THR A O 1
ATOM 676 N N . TYR A 1 86 ? 2.817 6.128 -5.085 1.00 90.38 86 TYR A N 1
ATOM 677 C CA . TYR A 1 86 ? 2.780 4.696 -5.360 1.00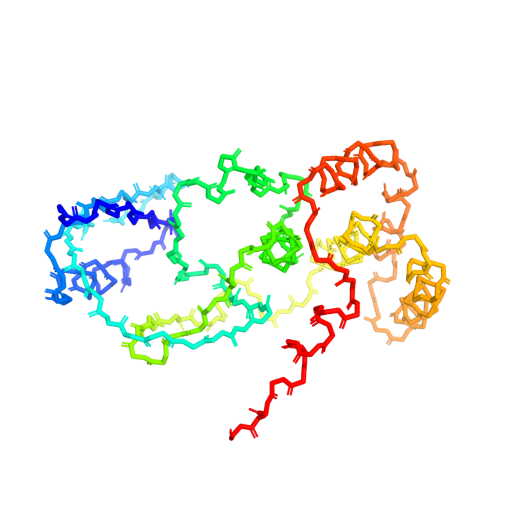 90.38 86 TYR A CA 1
ATOM 678 C C . TYR A 1 86 ? 1.834 4.427 -6.532 1.00 90.38 86 TYR A C 1
ATOM 680 O O . TYR A 1 86 ? 0.656 4.749 -6.487 1.00 90.38 86 TYR A O 1
ATOM 688 N N . PHE A 1 87 ? 2.364 3.802 -7.583 1.00 85.00 87 PHE A N 1
ATOM 689 C CA . PHE A 1 87 ? 1.566 3.294 -8.699 1.00 85.00 87 PHE A CA 1
ATOM 690 C C . PHE A 1 87 ? 1.203 1.816 -8.475 1.00 85.00 87 PHE A C 1
ATOM 692 O O . PHE A 1 87 ? 0.096 1.501 -8.076 1.00 85.00 87 PHE A O 1
ATOM 699 N N . TYR A 1 88 ? 2.151 0.909 -8.710 1.00 82.44 88 TYR A N 1
ATOM 700 C CA . TYR A 1 88 ? 2.055 -0.523 -8.413 1.00 82.44 88 TYR A CA 1
ATOM 701 C C . TYR A 1 88 ? 3.471 -1.115 -8.451 1.00 82.44 88 TYR A C 1
ATOM 703 O O . TYR A 1 88 ? 4.222 -0.759 -9.373 1.00 82.44 88 TYR A O 1
ATOM 711 N N . PRO A 1 89 ? 3.875 -2.028 -7.543 1.00 82.69 89 PRO A N 1
ATOM 712 C CA . PRO A 1 89 ? 3.172 -2.537 -6.353 1.00 82.69 89 PRO A CA 1
ATOM 713 C C . PRO A 1 89 ? 3.632 -1.842 -5.047 1.00 82.69 89 PRO A C 1
ATOM 715 O O . PRO A 1 89 ? 4.503 -0.972 -5.092 1.00 82.69 89 PRO A O 1
ATOM 718 N N . HIS A 1 90 ? 3.155 -2.326 -3.889 1.00 88.38 90 HIS A N 1
ATOM 719 C CA . HIS A 1 90 ? 3.475 -1.937 -2.493 1.00 88.38 90 HIS A CA 1
ATOM 720 C C . HIS A 1 90 ? 2.584 -0.866 -1.845 1.00 88.38 90 HIS A C 1
ATOM 722 O O . HIS A 1 90 ? 2.714 -0.645 -0.642 1.00 88.38 90 HIS A O 1
ATOM 728 N N . GLU A 1 91 ? 1.663 -0.256 -2.582 1.00 91.06 91 GLU A N 1
ATOM 729 C CA . GLU A 1 91 ? 0.657 0.684 -2.069 1.00 91.06 91 GLU A CA 1
ATOM 730 C C . GLU A 1 91 ? -0.149 0.077 -0.910 1.00 91.06 91 GLU A C 1
ATOM 732 O O . GLU A 1 91 ? -0.238 0.657 0.176 1.00 91.06 91 GLU A O 1
ATOM 737 N N . ASP A 1 92 ? -0.613 -1.159 -1.086 1.00 89.12 92 ASP A N 1
ATOM 738 C CA . ASP A 1 92 ? -1.359 -1.900 -0.073 1.00 89.12 92 ASP A CA 1
ATOM 739 C C . ASP A 1 92 ? -0.503 -2.257 1.147 1.00 89.12 92 ASP A C 1
ATOM 741 O O . ASP A 1 92 ? -0.946 -2.194 2.298 1.00 89.12 92 ASP A O 1
ATOM 745 N N . THR A 1 93 ? 0.751 -2.647 0.897 1.00 89.88 93 THR A N 1
ATOM 746 C CA . THR A 1 93 ? 1.701 -3.004 1.954 1.00 89.88 93 THR A CA 1
ATOM 747 C C . THR A 1 93 ? 2.019 -1.795 2.822 1.00 89.88 93 THR A C 1
ATOM 749 O O . THR A 1 93 ? 1.986 -1.914 4.045 1.00 89.88 93 THR A O 1
ATOM 752 N N . ASP A 1 94 ? 2.289 -0.636 2.215 1.00 94.38 94 ASP A N 1
ATOM 753 C CA . ASP A 1 94 ? 2.529 0.613 2.940 1.00 94.38 94 ASP A CA 1
ATOM 754 C C . ASP A 1 94 ? 1.313 1.001 3.788 1.00 94.38 94 ASP A C 1
ATOM 756 O O . ASP A 1 94 ? 1.457 1.267 4.984 1.00 94.38 94 ASP A O 1
ATOM 760 N N . PHE A 1 95 ? 0.108 0.951 3.212 1.00 93.62 95 PHE A N 1
ATOM 761 C CA . PHE A 1 95 ? -1.118 1.302 3.926 1.00 93.62 95 PHE A CA 1
ATOM 762 C C . PHE A 1 95 ? -1.370 0.378 5.129 1.00 93.62 95 PHE A C 1
ATOM 764 O O . PHE A 1 95 ? -1.561 0.853 6.253 1.00 93.62 95 PHE A O 1
ATOM 771 N N . CYS A 1 96 ? -1.301 -0.945 4.931 1.00 89.88 96 CYS A N 1
ATOM 772 C CA . CYS A 1 96 ? -1.443 -1.930 6.011 1.00 89.88 96 CYS A CA 1
ATOM 773 C C . CYS A 1 96 ? -0.396 -1.750 7.108 1.00 89.88 96 CYS A C 1
ATOM 775 O O . CYS A 1 96 ? -0.680 -1.937 8.295 1.00 89.88 96 CYS A O 1
ATOM 777 N N . TRP A 1 97 ? 0.825 -1.384 6.723 1.00 93.12 97 TRP A N 1
ATOM 778 C CA . TRP A 1 97 ? 1.902 -1.157 7.666 1.00 93.12 97 TRP A CA 1
ATOM 779 C C . TRP A 1 97 ? 1.655 0.084 8.511 1.00 93.12 97 TRP A C 1
ATOM 781 O O . TRP A 1 97 ? 1.701 -0.011 9.739 1.00 93.12 97 TRP A O 1
ATOM 791 N N . ARG A 1 98 ? 1.284 1.211 7.900 1.00 95.31 98 ARG A N 1
ATOM 792 C CA . ARG A 1 98 ? 0.883 2.418 8.638 1.00 95.31 98 ARG A CA 1
ATOM 793 C C . ARG A 1 98 ? -0.301 2.156 9.567 1.00 95.31 98 ARG A C 1
ATOM 795 O O . ARG A 1 98 ? -0.266 2.579 10.721 1.00 95.31 98 ARG A O 1
ATOM 802 N N . ALA A 1 99 ? -1.304 1.400 9.116 1.00 90.44 99 ALA A N 1
ATOM 803 C CA . ALA A 1 99 ? -2.456 1.035 9.938 1.00 90.44 99 ALA A CA 1
ATOM 804 C C . ALA A 1 99 ? -2.037 0.224 11.175 1.00 90.44 99 ALA A C 1
ATOM 806 O O . ALA A 1 99 ? -2.387 0.579 12.305 1.00 90.44 99 ALA A O 1
ATOM 807 N N . ASN A 1 100 ? -1.228 -0.821 10.978 1.00 88.62 100 ASN A N 1
ATOM 808 C CA . ASN A 1 100 ? -0.689 -1.629 12.068 1.00 88.62 100 ASN A CA 1
ATOM 809 C C . ASN A 1 100 ? 0.172 -0.802 13.032 1.00 88.62 100 ASN A C 1
ATOM 811 O O . ASN A 1 100 ? 0.024 -0.928 14.249 1.00 88.62 100 ASN A O 1
ATOM 815 N N . LEU A 1 101 ? 1.030 0.080 12.510 1.00 93.25 101 LEU A N 1
ATOM 816 C CA . LEU A 1 101 ? 1.848 0.985 13.317 1.00 93.25 101 LEU A CA 1
ATOM 817 C C . LEU A 1 101 ? 1.000 1.919 14.165 1.00 93.25 101 LEU A C 1
ATOM 819 O O . LEU A 1 101 ? 1.329 2.116 15.331 1.00 93.25 101 LEU A O 1
ATOM 823 N N . ALA A 1 102 ? -0.100 2.447 13.630 1.00 91.81 102 ALA A N 1
ATOM 824 C CA . ALA A 1 102 ? -1.018 3.325 14.352 1.00 91.81 102 ALA A CA 1
ATOM 825 C C . ALA A 1 102 ? -1.885 2.603 15.403 1.00 91.81 102 ALA A C 1
ATOM 827 O O . ALA A 1 102 ? -2.718 3.224 16.069 1.00 91.81 102 ALA A O 1
ATOM 828 N N . GLY A 1 103 ? -1.673 1.296 15.586 1.00 85.56 103 GLY A N 1
ATOM 829 C CA . GLY A 1 103 ? -2.376 0.474 16.563 1.00 85.56 103 GLY A CA 1
ATOM 830 C C . GLY A 1 103 ? -3.693 -0.107 16.054 1.00 85.56 103 GLY A C 1
ATOM 831 O O . GLY A 1 103 ? -4.426 -0.693 16.847 1.00 85.56 103 GLY A O 1
ATOM 832 N N . PHE A 1 104 ? -4.004 0.026 14.762 1.00 84.44 104 PHE A N 1
ATOM 833 C CA . PHE A 1 104 ? -5.121 -0.698 14.163 1.00 84.44 104 PHE A CA 1
ATOM 834 C C . PHE A 1 104 ? -4.740 -2.152 13.904 1.00 84.44 104 PHE A C 1
ATOM 836 O O . PHE A 1 104 ? -3.570 -2.534 13.888 1.00 84.44 104 PHE A O 1
ATOM 843 N N . HIS A 1 105 ? -5.750 -2.985 13.715 1.00 73.75 105 HIS A N 1
ATOM 844 C CA . HIS A 1 105 ? -5.570 -4.374 13.335 1.00 73.75 105 HIS A CA 1
ATOM 845 C C . HIS A 1 105 ? -5.934 -4.485 11.857 1.00 73.75 105 HIS A C 1
ATOM 847 O O . HIS A 1 105 ? -7.030 -4.079 11.469 1.00 73.75 105 HIS A O 1
ATOM 853 N N . VAL A 1 106 ? -5.005 -4.986 11.045 1.00 72.56 106 VAL A N 1
ATOM 854 C CA . VAL A 1 106 ? -5.310 -5.472 9.695 1.00 72.56 106 VAL A CA 1
ATOM 855 C C . VAL A 1 106 ? -5.715 -6.929 9.843 1.00 72.56 106 VAL A C 1
ATOM 857 O O . VAL A 1 106 ? -5.113 -7.661 10.624 1.00 72.56 106 VAL A O 1
ATOM 860 N N . ILE A 1 107 ? -6.806 -7.326 9.203 1.00 61.75 107 ILE A N 1
ATOM 861 C CA . ILE A 1 107 ? -7.491 -8.561 9.556 1.00 61.75 107 ILE A CA 1
ATOM 862 C C . ILE A 1 107 ? -7.940 -9.279 8.280 1.00 61.75 107 ILE A C 1
ATOM 864 O O . ILE A 1 107 ? -8.660 -8.696 7.475 1.00 61.75 107 ILE A O 1
ATOM 868 N N . TYR A 1 108 ? -7.470 -10.509 8.085 1.00 59.50 108 TYR A N 1
ATOM 869 C CA . TYR A 1 108 ? -7.997 -11.475 7.130 1.00 59.50 108 TYR A CA 1
ATOM 870 C C . TYR A 1 108 ? -9.320 -12.010 7.654 1.00 59.50 108 TYR A C 1
ATOM 872 O O . TYR A 1 108 ? -9.592 -11.983 8.841 1.00 59.50 108 TYR A O 1
ATOM 880 N N . ASN A 1 109 ? -10.199 -12.456 6.787 1.00 59.19 109 ASN A N 1
ATOM 881 C CA . ASN A 1 109 ? -11.499 -12.937 7.196 1.00 59.19 109 ASN A CA 1
ATOM 882 C C . ASN A 1 109 ? -11.851 -14.056 6.226 1.00 59.19 109 ASN A C 1
ATOM 884 O O . ASN A 1 109 ? -12.278 -13.741 5.115 1.00 59.19 109 ASN A O 1
ATOM 888 N N . PRO A 1 110 ? -11.595 -15.327 6.588 1.00 57.28 110 PRO A N 1
ATOM 889 C CA . PRO A 1 110 ? -11.767 -16.438 5.656 1.00 57.28 110 PRO A CA 1
ATOM 890 C C . PRO A 1 110 ? -13.215 -16.598 5.194 1.00 57.28 110 PRO A C 1
ATOM 892 O O . PRO A 1 110 ? -13.450 -17.109 4.104 1.00 57.28 110 PRO A O 1
ATOM 895 N N . ASP A 1 111 ? -14.179 -16.119 5.982 1.00 55.59 111 ASP A N 1
ATOM 896 C CA . ASP A 1 111 ? -15.594 -16.217 5.641 1.00 55.59 111 ASP A CA 1
ATOM 897 C C . ASP A 1 111 ? -16.074 -15.057 4.742 1.00 55.59 111 ASP A C 1
ATOM 899 O O . ASP A 1 111 ? -17.112 -15.145 4.083 1.00 55.59 111 ASP A O 1
ATOM 903 N N . ALA A 1 112 ? -15.334 -13.946 4.691 1.00 57.56 112 ALA A N 1
ATOM 904 C CA . ALA A 1 112 ? -15.576 -12.824 3.791 1.00 57.56 112 ALA A CA 1
ATOM 905 C C . ALA A 1 112 ? -14.857 -13.075 2.463 1.00 57.56 112 ALA A C 1
ATOM 907 O O . ALA A 1 112 ? -13.831 -12.471 2.148 1.00 57.56 112 ALA A O 1
ATOM 908 N N . VAL A 1 113 ? -15.417 -13.993 1.681 1.00 60.53 113 VAL A N 1
ATOM 909 C CA . VAL A 1 113 ? -14.839 -14.402 0.403 1.00 60.53 113 VAL A CA 1
ATOM 910 C C . VAL A 1 113 ? -15.178 -13.391 -0.689 1.00 60.53 113 VAL A C 1
ATOM 912 O O . VAL A 1 113 ? -16.342 -13.173 -1.028 1.00 60.53 113 VAL A O 1
ATOM 915 N N . ALA A 1 114 ? -14.136 -12.823 -1.290 1.00 65.69 114 ALA A N 1
ATOM 916 C CA . ALA A 1 114 ? -14.212 -12.102 -2.551 1.00 65.69 114 ALA A CA 1
ATOM 917 C C . ALA A 1 114 ? -13.384 -12.854 -3.598 1.00 65.69 114 ALA A C 1
ATOM 919 O O . ALA A 1 114 ? -12.176 -13.032 -3.442 1.00 65.69 114 ALA A O 1
ATOM 920 N N . TYR A 1 115 ? -14.032 -13.308 -4.670 1.00 66.62 115 TYR A N 1
ATOM 921 C CA . TYR A 1 115 ? -13.335 -13.939 -5.787 1.00 66.62 115 TYR A CA 1
ATOM 922 C C . TYR A 1 115 ? -12.692 -12.860 -6.658 1.00 66.62 115 TYR A C 1
ATOM 924 O O . TYR A 1 115 ? -13.387 -12.036 -7.249 1.00 66.62 115 TYR A O 1
ATOM 932 N N . HIS A 1 116 ? -11.363 -12.875 -6.742 1.00 70.56 116 HIS A N 1
ATOM 933 C CA . HIS A 1 116 ? -10.591 -11.977 -7.594 1.00 70.56 116 HIS A CA 1
ATOM 934 C C . HIS A 1 116 ? -10.068 -12.747 -8.808 1.00 70.56 116 HIS A C 1
ATOM 936 O O . HIS A 1 116 ? -9.352 -13.740 -8.665 1.00 70.56 116 HIS A O 1
ATOM 942 N N . ARG A 1 117 ? -10.415 -12.294 -10.015 1.00 70.12 117 ARG A N 1
ATOM 943 C CA . ARG A 1 117 ? -9.873 -12.862 -11.252 1.00 70.12 117 ARG A CA 1
ATOM 944 C C . ARG A 1 117 ? -8.447 -12.344 -11.459 1.00 70.12 117 ARG A C 1
ATOM 946 O O . ARG A 1 117 ? -8.243 -11.236 -11.937 1.00 70.12 117 ARG A O 1
ATOM 953 N N . VAL A 1 118 ? -7.459 -13.147 -11.074 1.00 65.44 118 VAL A N 1
ATOM 954 C CA . VAL A 1 118 ? -6.036 -12.785 -11.162 1.00 65.44 118 VAL A CA 1
ATOM 955 C C . VAL A 1 118 ? -5.520 -12.962 -12.596 1.00 65.44 118 VAL A C 1
ATOM 957 O O . VAL A 1 118 ? -5.793 -13.982 -13.226 1.00 65.44 118 VAL A O 1
ATOM 960 N N . GLY A 1 119 ? -4.705 -12.020 -13.085 1.00 61.75 119 GLY A N 1
ATOM 961 C CA . GLY A 1 119 ? -3.768 -12.293 -14.187 1.00 61.75 119 GLY A CA 1
ATOM 962 C C . GLY A 1 119 ? -3.972 -11.557 -15.514 1.00 61.75 119 GLY A C 1
ATOM 963 O O . GLY A 1 119 ? -3.231 -11.853 -16.453 1.00 61.75 119 GLY A O 1
ATOM 964 N N . ASP A 1 120 ? -4.895 -10.594 -15.615 1.00 56.62 120 ASP A N 1
ATOM 965 C CA . ASP A 1 120 ? -5.064 -9.833 -16.868 1.00 56.62 120 ASP A CA 1
ATOM 966 C C . ASP A 1 120 ? -4.023 -8.715 -17.050 1.00 56.62 120 ASP A C 1
ATOM 968 O O . ASP A 1 120 ? -3.544 -8.484 -18.159 1.00 56.62 120 ASP A O 1
ATOM 972 N N . SER A 1 121 ? -3.588 -8.061 -15.969 1.00 59.59 121 SER A N 1
ATOM 973 C CA . SER A 1 121 ? -2.776 -6.837 -16.067 1.00 59.59 121 SER A CA 1
ATOM 974 C C . SER A 1 121 ? -1.255 -7.071 -16.145 1.00 59.59 121 SER A C 1
ATOM 976 O O . SER A 1 121 ? -0.524 -6.193 -16.602 1.00 59.59 121 SER A O 1
ATOM 978 N N . THR A 1 122 ? -0.736 -8.224 -15.695 1.00 56.94 122 THR A N 1
ATOM 979 C CA . THR A 1 122 ? 0.718 -8.431 -15.491 1.00 56.94 122 THR A CA 1
ATOM 980 C C . THR A 1 122 ? 1.193 -9.860 -15.784 1.00 56.94 122 THR A C 1
ATOM 982 O O . THR A 1 122 ? 1.607 -10.603 -14.899 1.00 56.94 122 THR A O 1
ATOM 985 N N . LYS A 1 123 ? 1.228 -10.248 -17.066 1.00 60.97 123 LYS A N 1
ATOM 986 C CA . LYS A 1 123 ? 1.844 -11.525 -17.498 1.00 60.97 123 LYS A CA 1
ATOM 987 C C . LYS A 1 123 ? 3.385 -11.493 -17.521 1.00 60.97 123 LYS A C 1
ATOM 989 O O . LYS A 1 123 ? 4.015 -12.546 -17.479 1.00 60.97 123 LYS A O 1
ATOM 994 N N . LYS A 1 124 ? 4.011 -10.305 -17.587 1.00 68.38 124 LYS A N 1
ATOM 995 C CA . LYS A 1 124 ? 5.477 -10.100 -17.542 1.00 68.38 124 LYS A CA 1
ATOM 996 C C . LYS A 1 124 ? 5.845 -8.809 -16.800 1.00 68.38 124 LYS A C 1
ATOM 998 O O . LYS A 1 124 ? 5.125 -7.817 -16.870 1.00 68.38 124 LYS A O 1
ATOM 1003 N N . MET A 1 125 ? 7.003 -8.809 -16.136 1.00 76.12 125 MET A N 1
ATOM 1004 C CA . MET A 1 125 ? 7.575 -7.631 -15.471 1.00 76.12 125 MET A CA 1
ATOM 1005 C C . MET A 1 125 ? 7.969 -6.562 -16.504 1.00 76.12 125 MET A C 1
ATOM 1007 O O . MET A 1 125 ? 8.923 -6.749 -17.265 1.00 76.12 125 MET A O 1
ATOM 1011 N N . SER A 1 126 ? 7.254 -5.435 -16.528 1.00 87.25 126 SER A N 1
ATOM 1012 C CA . SER A 1 126 ? 7.592 -4.291 -17.384 1.00 87.25 126 SER A CA 1
ATOM 1013 C C . SER A 1 126 ? 8.656 -3.393 -16.744 1.00 87.25 126 SER A C 1
ATOM 1015 O O . SER A 1 126 ? 8.909 -3.461 -15.540 1.00 87.25 126 SER A O 1
ATOM 1017 N N . ASP A 1 127 ? 9.271 -2.510 -17.536 1.00 89.25 127 ASP A N 1
ATOM 1018 C CA . ASP A 1 127 ? 10.219 -1.509 -17.026 1.00 89.25 127 ASP A CA 1
ATOM 1019 C C . ASP A 1 127 ? 9.590 -0.571 -15.996 1.00 89.25 127 ASP A C 1
ATOM 1021 O O . ASP A 1 127 ? 10.202 -0.276 -14.968 1.00 89.25 127 ASP A O 1
ATOM 1025 N N . LYS A 1 128 ? 8.339 -0.163 -16.238 1.00 90.31 128 LYS A N 1
ATOM 1026 C CA . LYS A 1 128 ? 7.567 0.665 -15.308 1.00 90.31 128 LYS A CA 1
ATOM 1027 C C . LYS A 1 128 ? 7.381 -0.058 -13.973 1.00 90.31 128 LYS A C 1
ATOM 1029 O O . LYS A 1 128 ? 7.658 0.522 -12.927 1.00 90.31 128 LYS A O 1
ATOM 1034 N N . VAL A 1 129 ? 6.993 -1.336 -13.998 1.00 89.56 129 VAL A N 1
ATOM 1035 C CA . VAL A 1 129 ? 6.818 -2.124 -12.767 1.00 89.56 129 VAL A CA 1
ATOM 1036 C C . VAL A 1 129 ? 8.159 -2.325 -12.055 1.00 89.56 129 VAL A C 1
ATOM 1038 O O . VAL A 1 129 ? 8.236 -2.095 -10.854 1.00 89.56 129 VAL A O 1
ATOM 1041 N N . ALA A 1 130 ? 9.242 -2.654 -12.768 1.00 91.12 130 ALA A N 1
ATOM 1042 C CA . ALA A 1 130 ? 10.569 -2.813 -12.163 1.00 91.12 130 ALA A CA 1
ATOM 1043 C C . ALA A 1 130 ? 11.057 -1.530 -11.462 1.00 91.12 130 ALA A C 1
ATOM 1045 O O . ALA A 1 130 ? 11.598 -1.596 -10.357 1.00 91.12 130 ALA A O 1
ATOM 1046 N N . PHE A 1 131 ? 10.824 -0.363 -12.073 1.00 94.75 131 PHE A N 1
ATOM 1047 C CA . PHE A 1 131 ? 11.086 0.936 -11.455 1.00 94.75 131 PHE A CA 1
ATOM 1048 C C . PHE A 1 131 ? 10.279 1.129 -10.164 1.00 94.75 131 PHE A C 1
ATOM 1050 O O . PHE A 1 131 ? 10.863 1.421 -9.117 1.00 94.75 131 PHE A O 1
ATOM 1057 N N . HIS A 1 132 ? 8.957 0.932 -10.214 1.00 94.69 132 HIS A N 1
ATOM 1058 C CA . HIS A 1 132 ? 8.086 1.151 -9.059 1.00 94.69 132 HIS A CA 1
ATOM 1059 C C . HIS A 1 132 ? 8.322 0.138 -7.933 1.00 94.69 132 HIS A C 1
ATOM 1061 O O . HIS A 1 132 ? 8.309 0.541 -6.776 1.00 94.69 132 HIS A O 1
ATOM 1067 N N . VAL A 1 133 ? 8.641 -1.128 -8.227 1.00 92.25 133 VAL A N 1
ATOM 1068 C CA . VAL A 1 133 ? 9.018 -2.130 -7.210 1.00 92.25 133 VAL A CA 1
ATOM 1069 C C . VAL A 1 133 ? 10.205 -1.637 -6.385 1.00 92.25 133 VAL A C 1
ATOM 1071 O O . VAL A 1 133 ? 10.143 -1.622 -5.155 1.00 92.25 133 VAL A O 1
ATOM 1074 N N . THR A 1 134 ? 11.286 -1.216 -7.048 1.00 94.31 134 THR A N 1
ATOM 1075 C CA . THR A 1 134 ? 12.482 -0.724 -6.355 1.00 94.31 134 THR A CA 1
ATOM 1076 C C . THR A 1 134 ? 12.195 0.579 -5.617 1.00 94.31 134 THR A C 1
ATOM 1078 O O . THR A 1 134 ? 12.543 0.705 -4.442 1.00 94.31 134 THR A O 1
ATOM 1081 N N . LYS A 1 135 ? 11.521 1.524 -6.285 1.00 96.44 135 LYS A N 1
ATOM 1082 C CA . LYS A 1 135 ? 11.156 2.825 -5.719 1.00 96.44 135 LYS A CA 1
ATOM 1083 C C . LYS A 1 135 ? 10.338 2.670 -4.439 1.00 96.44 135 LYS A C 1
ATOM 1085 O O . LYS A 1 135 ? 10.736 3.173 -3.389 1.00 96.44 135 LYS A O 1
ATOM 1090 N N . ASN A 1 136 ? 9.215 1.963 -4.540 1.00 96.56 136 ASN A N 1
ATOM 1091 C CA . ASN A 1 136 ? 8.209 1.861 -3.495 1.00 96.56 136 ASN A CA 1
ATOM 1092 C C . ASN A 1 136 ? 8.731 1.048 -2.310 1.00 96.56 136 ASN A C 1
ATOM 1094 O O . ASN A 1 136 ? 8.525 1.454 -1.174 1.00 96.56 136 ASN A O 1
ATOM 1098 N N . ARG A 1 137 ? 9.495 -0.030 -2.546 1.00 94.94 137 ARG A N 1
ATOM 1099 C CA . ARG A 1 137 ? 10.094 -0.828 -1.464 1.00 94.94 137 ARG A CA 1
ATOM 1100 C C . ARG A 1 137 ? 10.998 0.003 -0.556 1.00 94.94 137 ARG A C 1
ATOM 1102 O O . ARG A 1 137 ? 10.839 -0.044 0.661 1.00 94.94 137 ARG A O 1
ATOM 1109 N N . ILE A 1 138 ? 11.936 0.758 -1.134 1.00 96.81 138 ILE A N 1
ATOM 1110 C CA . ILE A 1 138 ? 12.850 1.602 -0.350 1.00 96.81 138 ILE A CA 1
ATOM 1111 C C . ILE A 1 138 ? 12.068 2.696 0.377 1.00 96.81 138 ILE A C 1
ATOM 1113 O O . ILE A 1 138 ? 12.257 2.877 1.580 1.00 96.81 138 ILE A O 1
ATOM 1117 N N . ARG A 1 139 ? 11.124 3.351 -0.308 1.00 97.25 139 ARG A N 1
ATOM 1118 C CA . ARG A 1 139 ? 10.276 4.375 0.304 1.00 97.25 139 ARG A CA 1
ATOM 1119 C C . ARG A 1 139 ? 9.477 3.824 1.487 1.00 97.25 139 ARG A C 1
ATOM 1121 O O . ARG A 1 139 ? 9.514 4.429 2.553 1.00 97.25 139 ARG A O 1
ATOM 1128 N N . SER A 1 140 ? 8.827 2.664 1.361 1.00 95.69 140 SER A N 1
ATOM 1129 C CA . SER A 1 140 ? 8.080 2.037 2.463 1.00 95.69 140 SER A CA 1
ATOM 1130 C C . SER A 1 140 ? 8.980 1.726 3.660 1.00 95.69 140 SER A C 1
ATOM 1132 O O . SER A 1 140 ? 8.589 1.968 4.799 1.00 95.69 140 SER A O 1
ATOM 1134 N N . MET A 1 141 ? 10.205 1.237 3.430 1.00 95.38 141 MET A N 1
ATOM 1135 C CA . MET A 1 141 ? 11.167 0.988 4.511 1.00 95.38 141 MET A CA 1
ATOM 1136 C C . MET A 1 141 ? 11.548 2.282 5.237 1.00 95.38 141 MET A C 1
ATOM 1138 O O . MET A 1 141 ? 11.525 2.333 6.468 1.00 95.38 141 MET A O 1
ATOM 1142 N N . LEU A 1 142 ? 11.877 3.333 4.481 1.00 96.88 142 LEU A N 1
ATOM 1143 C CA . LEU A 1 142 ? 12.263 4.633 5.027 1.00 96.88 142 LEU A CA 1
ATOM 1144 C C . LEU A 1 142 ? 11.101 5.324 5.746 1.00 96.88 142 LEU A C 1
ATOM 1146 O O . LEU A 1 142 ? 11.311 5.932 6.793 1.00 96.88 142 LEU A O 1
ATOM 1150 N N . LYS A 1 143 ? 9.872 5.192 5.242 1.00 96.25 143 LYS A N 1
ATOM 1151 C CA . LYS A 1 143 ? 8.662 5.715 5.886 1.00 96.25 143 LYS A CA 1
ATOM 1152 C C . LYS A 1 143 ? 8.347 4.973 7.186 1.00 96.25 143 LYS A C 1
ATOM 1154 O O . LYS A 1 143 ? 8.153 5.610 8.221 1.00 96.25 143 LYS A O 1
ATOM 1159 N N . ASN A 1 144 ? 8.360 3.638 7.159 1.00 96.56 144 ASN A N 1
ATOM 1160 C CA . ASN A 1 144 ? 7.661 2.829 8.160 1.00 96.56 144 ASN A CA 1
ATOM 1161 C C . ASN A 1 144 ? 8.549 2.116 9.184 1.00 96.56 144 ASN A C 1
ATOM 1163 O O . ASN A 1 144 ? 8.033 1.752 10.232 1.00 96.56 144 ASN A O 1
ATOM 1167 N N . TYR A 1 145 ? 9.852 1.913 8.975 1.00 96.31 145 TYR A N 1
ATOM 1168 C CA . TYR A 1 145 ? 10.693 1.297 10.018 1.00 96.31 145 TYR A CA 1
ATOM 1169 C C . TYR A 1 145 ? 11.110 2.300 11.101 1.00 96.31 145 TYR A C 1
ATOM 1171 O O . TYR A 1 145 ? 11.342 3.477 10.834 1.00 96.31 145 TYR A O 1
ATOM 1179 N N . GLU A 1 146 ? 11.306 1.851 12.337 1.00 96.12 146 GLU A N 1
ATOM 1180 C CA . GLU A 1 146 ? 12.093 2.577 13.337 1.00 96.12 146 GLU A CA 1
ATOM 1181 C C . GLU A 1 146 ? 13.516 2.810 12.809 1.00 96.12 146 GLU A C 1
ATOM 1183 O O . GLU A 1 146 ? 14.068 1.985 12.083 1.00 96.12 146 GLU A O 1
ATOM 1188 N N . SER A 1 147 ? 14.152 3.926 13.180 1.00 95.94 147 SER A N 1
ATOM 1189 C CA . SER A 1 147 ? 15.457 4.305 12.606 1.00 95.94 147 SER A CA 1
ATOM 1190 C C . SER A 1 147 ? 16.529 3.223 12.779 1.00 95.94 147 SER A C 1
ATOM 1192 O O . SER A 1 147 ? 17.278 2.951 11.846 1.00 95.94 147 SER A O 1
ATOM 1194 N N . LYS A 1 148 ? 16.545 2.536 13.930 1.00 94.94 148 LYS A N 1
ATOM 1195 C CA . LYS A 1 148 ? 17.442 1.397 14.192 1.00 94.94 148 LYS A CA 1
ATOM 1196 C C . LYS A 1 148 ? 17.258 0.249 13.188 1.00 94.94 148 LYS A C 1
ATOM 1198 O O . LYS A 1 148 ? 18.229 -0.384 12.789 1.00 94.94 148 LYS A O 1
ATOM 1203 N N . ASN A 1 149 ? 16.024 0.002 12.750 1.00 95.00 149 ASN A N 1
ATOM 1204 C CA . ASN A 1 149 ? 15.704 -1.057 11.798 1.00 95.00 149 ASN A CA 1
ATOM 1205 C C . ASN A 1 149 ? 15.955 -0.622 10.353 1.00 95.00 149 ASN A C 1
ATOM 1207 O O . ASN A 1 149 ? 16.329 -1.460 9.540 1.00 95.00 149 ASN A O 1
ATOM 1211 N N . ILE A 1 150 ? 15.859 0.675 10.040 1.00 95.81 150 ILE A N 1
ATOM 1212 C CA . ILE A 1 150 ? 16.358 1.201 8.760 1.00 95.81 150 ILE A CA 1
ATOM 1213 C C . ILE A 1 150 ? 17.854 0.921 8.642 1.00 95.81 150 ILE A C 1
ATOM 1215 O O . ILE A 1 150 ? 18.268 0.282 7.683 1.00 95.81 150 ILE A O 1
ATOM 1219 N N . ILE A 1 151 ? 18.650 1.330 9.635 1.00 96.06 151 ILE A N 1
ATOM 1220 C CA . ILE A 1 151 ? 20.109 1.130 9.623 1.00 96.06 151 ILE A CA 1
ATOM 1221 C C . ILE A 1 151 ? 20.453 -0.360 9.500 1.00 96.06 151 ILE A C 1
ATOM 1223 O O . ILE A 1 151 ? 21.359 -0.729 8.760 1.00 96.06 151 ILE A O 1
ATOM 1227 N N . LYS A 1 152 ? 19.689 -1.225 10.176 1.00 93.25 152 LYS A N 1
ATOM 1228 C CA . LYS A 1 152 ? 19.895 -2.674 10.147 1.00 93.25 152 LYS A CA 1
ATOM 1229 C C . LYS A 1 152 ? 19.533 -3.328 8.808 1.00 93.25 152 LYS A C 1
ATOM 1231 O O . LYS A 1 152 ? 20.280 -4.178 8.336 1.00 93.25 152 LYS A O 1
ATOM 1236 N N . TYR A 1 153 ? 18.377 -3.003 8.225 1.00 93.94 153 TYR A N 1
ATOM 1237 C CA . TYR A 1 153 ? 17.827 -3.753 7.085 1.00 93.94 153 TYR A CA 1
ATOM 1238 C C . TYR A 1 153 ? 18.067 -3.079 5.730 1.00 93.94 153 TYR A C 1
ATOM 1240 O O . TYR A 1 153 ? 18.157 -3.775 4.720 1.00 93.94 153 TYR A O 1
ATOM 1248 N N . LEU A 1 154 ? 18.199 -1.750 5.675 1.00 94.25 154 LEU A N 1
ATOM 1249 C CA . LEU A 1 154 ? 18.398 -1.027 4.41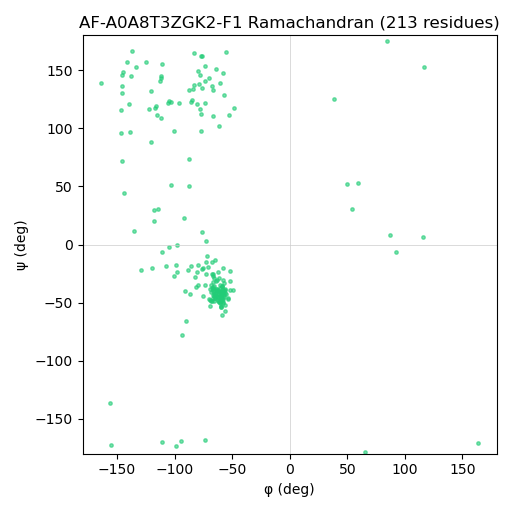6 1.00 94.25 154 LEU A CA 1
ATOM 1250 C C . LEU A 1 154 ? 19.657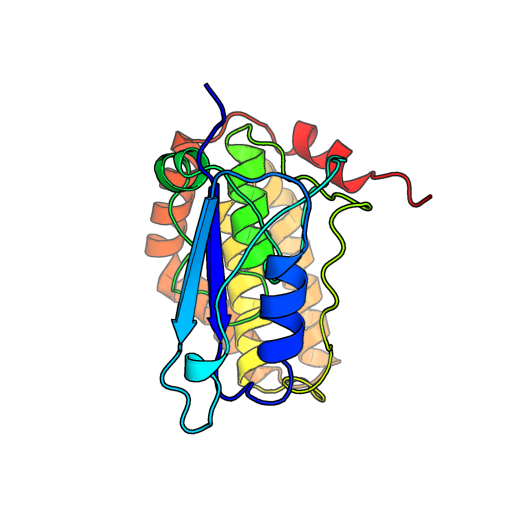 -1.478 3.653 1.00 94.25 154 LEU A C 1
ATOM 1252 O O . LEU A 1 154 ? 19.522 -1.725 2.454 1.00 94.25 154 LEU A O 1
ATOM 1256 N N . PRO A 1 155 ? 20.836 -1.676 4.284 1.00 96.00 155 PRO A N 1
ATOM 1257 C CA . PRO A 1 155 ? 22.025 -2.138 3.566 1.00 96.00 155 PRO A CA 1
ATOM 1258 C C . PRO A 1 155 ? 21.820 -3.499 2.894 1.00 96.00 155 PRO A C 1
ATOM 1260 O O . PRO A 1 155 ? 22.166 -3.671 1.728 1.00 96.00 155 PRO A O 1
ATOM 1263 N N . LEU A 1 156 ? 21.178 -4.443 3.593 1.00 94.19 156 LEU A N 1
ATOM 1264 C CA . LEU A 1 156 ? 20.855 -5.759 3.041 1.00 94.19 156 LEU A CA 1
ATOM 1265 C C . LEU A 1 156 ? 19.907 -5.640 1.841 1.00 94.19 156 LEU A C 1
ATOM 1267 O O . LEU A 1 156 ? 20.131 -6.266 0.809 1.00 94.19 156 LEU A O 1
ATOM 1271 N N . HIS A 1 157 ? 18.865 -4.815 1.940 1.00 92.69 157 HIS A N 1
ATOM 1272 C CA . HIS A 1 157 ? 17.937 -4.615 0.829 1.00 92.69 157 HIS A CA 1
ATOM 1273 C C . HIS A 1 157 ? 18.596 -3.938 -0.379 1.00 92.69 157 HIS A C 1
ATOM 1275 O O . HIS A 1 157 ? 18.327 -4.346 -1.508 1.00 92.69 157 HIS A O 1
ATOM 1281 N N . LEU A 1 158 ? 19.473 -2.953 -0.165 1.00 94.38 158 LEU A N 1
ATOM 1282 C CA . LEU A 1 158 ? 20.247 -2.324 -1.239 1.00 94.38 158 LEU A CA 1
ATOM 1283 C C . LEU A 1 158 ? 21.191 -3.327 -1.906 1.00 94.38 158 LEU A C 1
ATOM 1285 O O . LEU A 1 158 ? 21.245 -3.372 -3.133 1.00 94.38 158 LEU A O 1
ATOM 1289 N N . PHE A 1 159 ? 21.857 -4.178 -1.122 1.00 94.06 159 PHE A N 1
ATOM 1290 C CA . PHE A 1 159 ? 22.680 -5.267 -1.644 1.00 94.06 159 PHE A CA 1
ATOM 1291 C C . PHE A 1 159 ? 21.859 -6.233 -2.512 1.00 94.06 159 PHE A C 1
ATOM 1293 O O . PHE A 1 159 ? 22.235 -6.510 -3.648 1.00 94.06 159 PHE A O 1
ATOM 1300 N N . LEU A 1 160 ? 20.696 -6.685 -2.030 1.00 92.62 160 LEU A N 1
ATOM 1301 C CA . LEU A 1 160 ? 19.813 -7.582 -2.784 1.00 92.62 160 LEU A CA 1
ATOM 1302 C C . LEU A 1 160 ? 19.282 -6.936 -4.071 1.00 92.62 160 LEU A C 1
ATOM 1304 O O . LEU A 1 160 ? 19.188 -7.603 -5.099 1.00 92.62 160 LEU A O 1
ATOM 1308 N N . ILE A 1 161 ? 18.951 -5.642 -4.041 1.00 91.69 161 ILE A N 1
ATOM 1309 C CA . ILE A 1 161 ? 18.556 -4.893 -5.243 1.00 91.69 161 ILE A CA 1
ATOM 1310 C C . ILE A 1 161 ? 19.735 -4.787 -6.216 1.00 91.69 161 ILE A C 1
ATOM 1312 O O . ILE A 1 161 ? 19.538 -4.999 -7.410 1.00 91.69 161 ILE A O 1
ATOM 1316 N N . GLY A 1 162 ? 20.946 -4.517 -5.719 1.00 91.88 162 GLY A N 1
ATOM 1317 C CA . GLY A 1 162 ? 22.179 -4.488 -6.507 1.00 91.88 162 GLY A CA 1
ATOM 1318 C C . GLY A 1 162 ? 22.450 -5.819 -7.206 1.00 91.88 162 GLY A C 1
ATOM 1319 O O . GLY A 1 162 ? 22.604 -5.853 -8.424 1.00 91.88 162 GLY A O 1
ATOM 1320 N N . ALA A 1 163 ? 22.388 -6.930 -6.471 1.00 90.38 163 ALA A N 1
ATOM 1321 C CA . ALA A 1 163 ? 22.487 -8.266 -7.052 1.00 90.38 163 ALA A CA 1
ATOM 1322 C C . ALA A 1 163 ? 21.399 -8.489 -8.119 1.00 90.38 163 ALA A C 1
ATOM 1324 O O . ALA A 1 163 ? 21.685 -8.931 -9.230 1.00 90.38 163 ALA A O 1
ATOM 1325 N N . ASN A 1 164 ? 20.154 -8.100 -7.831 1.00 88.94 164 ASN A N 1
ATOM 1326 C CA . ASN A 1 164 ? 19.025 -8.249 -8.748 1.00 88.94 164 ASN A CA 1
ATOM 1327 C C . ASN A 1 164 ? 19.123 -7.370 -10.014 1.00 88.94 164 ASN A C 1
ATOM 1329 O O . ASN A 1 164 ? 18.562 -7.732 -11.050 1.00 88.94 164 ASN A O 1
ATOM 1333 N N . ILE A 1 165 ? 19.818 -6.230 -9.955 1.00 89.75 165 ILE A N 1
ATOM 1334 C CA . ILE A 1 165 ? 20.140 -5.391 -11.121 1.00 89.75 165 ILE A CA 1
ATOM 1335 C C . ILE A 1 165 ? 21.042 -6.152 -12.096 1.00 89.75 165 ILE A C 1
ATOM 1337 O O . ILE A 1 165 ? 20.817 -6.068 -13.302 1.00 89.75 165 ILE A O 1
ATOM 1341 N N . VAL A 1 166 ? 22.005 -6.913 -11.571 1.00 86.19 166 VAL A N 1
ATOM 1342 C CA . VAL A 1 166 ? 22.968 -7.687 -12.365 1.00 86.19 166 VAL A CA 1
ATOM 1343 C C . VAL A 1 166 ? 22.323 -8.944 -12.953 1.00 86.19 166 VAL A C 1
ATOM 1345 O O . VAL A 1 166 ? 22.510 -9.228 -14.130 1.00 86.19 166 VAL A O 1
ATOM 1348 N N . VAL A 1 167 ? 21.529 -9.679 -12.163 1.00 85.75 167 VAL A N 1
ATOM 1349 C CA . VAL A 1 167 ? 21.090 -11.038 -12.546 1.00 85.75 167 VAL A CA 1
ATOM 1350 C C . VAL A 1 167 ? 19.697 -11.129 -13.178 1.00 85.75 167 VAL A C 1
ATOM 1352 O O . VAL A 1 167 ? 19.417 -12.094 -13.878 1.00 85.75 167 VAL A O 1
ATOM 1355 N N . ALA A 1 168 ? 18.797 -10.166 -12.938 1.00 78.00 168 ALA A N 1
ATOM 1356 C CA . ALA A 1 168 ? 17.368 -10.307 -13.270 1.00 78.00 168 ALA A CA 1
ATOM 1357 C C . ALA A 1 168 ? 16.852 -9.286 -14.305 1.00 78.00 168 ALA A C 1
ATOM 1359 O O . ALA A 1 168 ? 15.650 -9.017 -14.368 1.00 78.00 168 ALA A O 1
ATOM 1360 N N . GLY A 1 169 ? 17.752 -8.676 -15.086 1.00 82.00 169 GLY A N 1
ATOM 1361 C CA . GLY A 1 169 ? 17.412 -7.710 -16.137 1.00 82.00 169 GLY A CA 1
ATOM 1362 C C . GLY A 1 169 ? 16.782 -6.405 -15.622 1.00 82.00 169 GLY A C 1
ATOM 1363 O O . GLY A 1 169 ? 16.629 -6.186 -14.420 1.00 82.00 169 GLY A O 1
ATOM 1364 N N . LYS A 1 170 ? 16.429 -5.493 -16.541 1.00 88.69 170 LYS A N 1
ATOM 1365 C CA . LYS A 1 170 ? 15.811 -4.176 -16.242 1.00 88.69 170 LYS A CA 1
ATOM 1366 C C . LYS A 1 170 ? 16.600 -3.313 -15.237 1.00 88.69 170 LYS A C 1
ATOM 1368 O O . LYS A 1 170 ? 16.022 -2.523 -14.488 1.00 88.69 170 LYS A O 1
ATOM 1373 N N . GLY A 1 171 ? 17.928 -3.456 -15.224 1.00 92.56 171 GLY A N 1
ATOM 1374 C CA . GLY A 1 171 ? 18.825 -2.781 -14.283 1.00 92.56 171 GLY A CA 1
ATOM 1375 C C . GLY A 1 171 ? 18.681 -1.258 -14.280 1.00 92.56 171 GLY A C 1
ATOM 1376 O O . GLY A 1 171 ? 18.580 -0.658 -13.215 1.00 9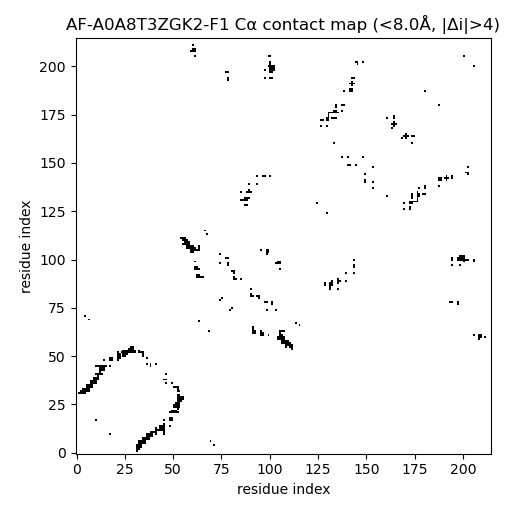2.56 171 GLY A O 1
ATOM 1377 N N . ILE A 1 172 ? 18.555 -0.639 -15.459 1.00 94.19 172 ILE A N 1
ATOM 1378 C CA . ILE A 1 172 ? 18.357 0.815 -15.602 1.00 94.19 172 ILE A CA 1
ATOM 1379 C C . ILE A 1 172 ? 17.103 1.281 -14.850 1.00 94.19 172 ILE A C 1
ATOM 1381 O O . ILE A 1 172 ? 17.154 2.257 -14.105 1.00 94.19 172 ILE A O 1
ATOM 1385 N N . SER A 1 173 ? 15.982 0.576 -15.010 1.00 94.62 173 SER A N 1
ATOM 1386 C CA . SER A 1 173 ? 14.707 0.907 -14.362 1.00 94.62 173 SER A CA 1
ATOM 1387 C C . SER A 1 173 ? 14.808 0.805 -12.836 1.00 94.62 173 SER A C 1
ATOM 1389 O O . SER A 1 173 ? 14.343 1.690 -12.119 1.00 94.62 173 SER A O 1
ATOM 1391 N N . LYS A 1 174 ? 15.510 -0.213 -12.330 1.00 94.44 174 LYS A N 1
ATOM 1392 C CA . LYS A 1 174 ? 15.785 -0.385 -10.894 1.00 94.44 174 LYS A CA 1
ATOM 1393 C C . LYS A 1 174 ? 16.709 0.715 -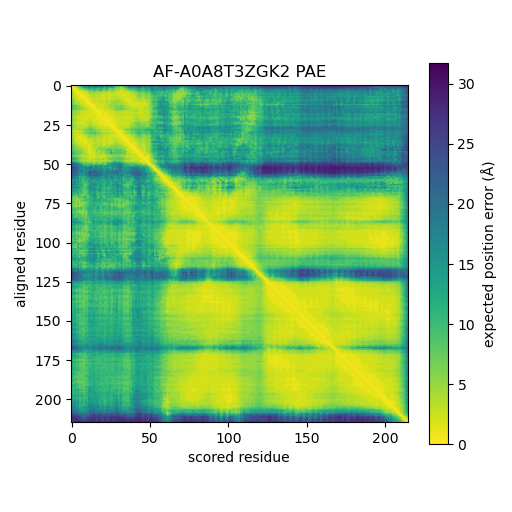10.349 1.00 94.44 174 LYS A C 1
ATOM 1395 O O . LYS A 1 174 ? 16.411 1.295 -9.308 1.00 94.44 174 LYS A O 1
ATOM 1400 N N . ILE A 1 175 ? 17.776 1.070 -11.074 1.00 96.12 175 ILE A N 1
ATOM 1401 C CA . ILE A 1 175 ? 18.675 2.187 -10.721 1.00 96.12 175 ILE A CA 1
ATOM 1402 C C . ILE A 1 175 ? 17.895 3.503 -10.668 1.00 96.12 175 ILE A C 1
ATOM 1404 O O . ILE A 1 175 ? 18.020 4.250 -9.700 1.00 96.12 175 ILE A O 1
ATOM 1408 N N . LYS A 1 176 ? 17.027 3.771 -11.653 1.00 97.06 176 LYS A N 1
ATOM 1409 C CA . LYS A 1 176 ? 16.129 4.936 -11.628 1.00 97.06 176 LYS A CA 1
ATOM 1410 C C . LYS A 1 176 ? 15.251 4.947 -10.370 1.00 97.06 176 LYS A C 1
ATOM 1412 O O . LYS A 1 176 ? 15.069 6.008 -9.781 1.00 97.06 176 LYS A O 1
ATOM 1417 N N . GLY A 1 177 ? 14.753 3.789 -9.930 1.00 96.31 177 GLY A N 1
ATOM 1418 C CA . GLY A 1 177 ? 13.972 3.660 -8.693 1.00 96.31 177 GLY A CA 1
ATOM 1419 C C . GLY A 1 177 ? 14.776 3.994 -7.429 1.00 96.31 177 GLY A C 1
ATOM 1420 O O . GLY A 1 177 ? 14.258 4.652 -6.525 1.00 96.31 177 GLY A O 1
ATOM 1421 N N . LEU A 1 178 ? 16.057 3.607 -7.376 1.00 96.62 178 LEU A N 1
ATOM 1422 C CA . LEU A 1 178 ? 16.972 4.006 -6.297 1.00 96.62 178 LEU A CA 1
ATOM 1423 C C . LEU A 1 178 ? 17.239 5.516 -6.316 1.00 96.62 178 LEU A C 1
ATOM 1425 O O . LEU A 1 178 ? 17.077 6.183 -5.297 1.00 96.62 178 LEU A O 1
ATOM 1429 N N . LEU A 1 179 ? 17.575 6.070 -7.484 1.00 97.56 179 LEU A N 1
ATOM 1430 C CA . LEU A 1 179 ? 17.832 7.504 -7.650 1.00 97.56 179 LEU A CA 1
ATOM 1431 C C . LEU A 1 179 ? 16.609 8.355 -7.300 1.00 97.56 179 LEU A C 1
ATOM 1433 O O . LEU A 1 179 ? 16.759 9.441 -6.748 1.00 97.56 179 LEU A O 1
ATOM 1437 N N . TRP A 1 180 ? 15.400 7.865 -7.581 1.00 97.94 180 TRP A N 1
ATOM 1438 C CA . TRP A 1 180 ? 14.175 8.551 -7.186 1.00 97.94 180 TRP A CA 1
ATOM 1439 C C . TRP A 1 180 ? 14.093 8.736 -5.666 1.00 97.94 180 TRP A C 1
ATOM 1441 O O . TRP A 1 180 ? 13.735 9.822 -5.223 1.00 97.94 180 TRP A O 1
ATOM 1451 N N . ASN A 1 181 ? 14.478 7.731 -4.867 1.00 97.44 181 ASN A N 1
ATOM 1452 C CA . ASN A 1 181 ? 14.456 7.835 -3.400 1.00 97.44 181 ASN A CA 1
ATOM 1453 C C . ASN A 1 181 ? 15.463 8.862 -2.871 1.00 97.44 181 ASN A C 1
ATOM 1455 O O . ASN A 1 181 ? 15.186 9.521 -1.876 1.00 97.44 181 ASN A O 1
ATOM 1459 N N . ILE A 1 182 ? 16.602 9.025 -3.548 1.00 96.94 182 ILE A N 1
ATOM 1460 C CA . ILE A 1 182 ? 17.578 10.072 -3.216 1.00 96.94 182 ILE A CA 1
ATOM 1461 C C . ILE A 1 182 ? 16.992 11.448 -3.549 1.00 96.94 182 ILE A C 1
ATOM 1463 O O . ILE A 1 182 ? 17.005 12.345 -2.714 1.00 96.94 182 ILE A O 1
ATOM 1467 N N . LYS A 1 183 ? 16.428 11.603 -4.753 1.00 97.69 183 LYS A N 1
ATOM 1468 C CA . LYS A 1 183 ? 15.854 12.873 -5.224 1.00 97.69 183 LYS A CA 1
ATOM 1469 C C . LYS A 1 183 ? 14.618 13.322 -4.436 1.00 97.69 183 LYS A C 1
ATOM 1471 O O . LYS A 1 183 ? 14.379 14.515 -4.344 1.00 97.69 183 LYS A O 1
ATOM 1476 N N . ASN A 1 184 ? 13.848 12.387 -3.878 1.00 97.56 184 ASN A N 1
ATOM 1477 C CA . ASN A 1 184 ? 12.586 12.652 -3.172 1.00 97.56 184 ASN A CA 1
ATOM 1478 C C . ASN A 1 184 ? 12.689 12.298 -1.678 1.00 97.56 184 ASN A C 1
ATOM 1480 O O . ASN A 1 184 ? 11.720 11.856 -1.050 1.00 97.56 184 ASN A O 1
ATOM 1484 N N . ILE A 1 185 ? 13.889 12.429 -1.104 1.00 96.81 185 ILE A N 1
ATOM 1485 C CA . ILE A 1 185 ? 14.128 12.065 0.293 1.00 96.81 185 ILE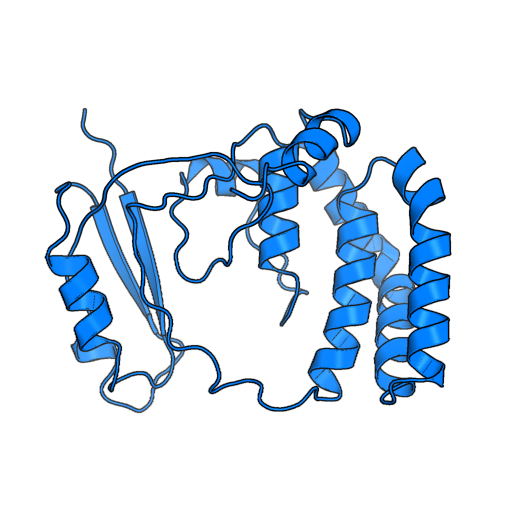 A CA 1
ATOM 1486 C C . ILE A 1 185 ? 13.386 12.990 1.258 1.00 96.81 185 ILE A C 1
ATOM 1488 O O . ILE A 1 185 ? 12.850 12.508 2.247 1.00 96.81 185 ILE A O 1
ATOM 1492 N N . GLU A 1 186 ? 13.296 14.286 0.960 1.00 97.44 186 GLU A N 1
ATOM 1493 C CA . GLU A 1 186 ? 12.596 15.262 1.802 1.00 97.44 186 GLU A CA 1
ATOM 1494 C C . GLU A 1 186 ? 11.115 14.906 1.953 1.00 97.44 186 GLU A C 1
ATOM 1496 O O . GLU A 1 186 ? 10.617 14.741 3.064 1.00 97.44 186 GLU A O 1
ATOM 1501 N N . ASP A 1 187 ? 10.446 14.663 0.830 1.00 96.88 187 ASP A N 1
ATOM 1502 C CA . ASP A 1 187 ? 9.072 14.176 0.795 1.00 96.88 187 ASP A CA 1
ATOM 1503 C C . ASP A 1 187 ? 8.915 12.847 1.566 1.00 96.88 187 ASP A C 1
ATOM 1505 O O . ASP A 1 187 ? 8.038 12.694 2.417 1.00 96.88 187 ASP A O 1
ATOM 1509 N N . THR A 1 188 ? 9.854 11.912 1.386 1.00 97.00 188 THR A N 1
ATOM 1510 C CA . THR A 1 188 ? 9.875 10.651 2.150 1.00 97.00 188 THR A CA 1
ATOM 1511 C C . THR A 1 188 ? 10.013 10.883 3.664 1.00 97.00 188 THR A C 1
ATOM 1513 O O . THR A 1 188 ? 9.415 10.158 4.463 1.00 97.00 188 THR A O 1
ATOM 1516 N N . LEU A 1 189 ? 10.795 11.880 4.087 1.00 96.81 189 LEU A N 1
ATOM 1517 C CA . LEU A 1 189 ? 10.978 12.240 5.493 1.00 96.81 189 LEU A CA 1
ATOM 1518 C C . LEU A 1 189 ? 9.744 12.943 6.075 1.00 96.81 189 LEU A C 1
ATOM 1520 O O . LEU A 1 189 ? 9.401 12.695 7.235 1.00 96.81 189 LEU A O 1
ATOM 1524 N N . ASN A 1 190 ? 9.043 13.753 5.282 1.00 96.81 190 ASN A N 1
ATOM 1525 C CA . ASN A 1 190 ? 7.768 14.360 5.668 1.00 96.81 190 ASN A CA 1
ATOM 1526 C C . ASN A 1 190 ? 6.712 13.283 5.935 1.00 96.81 190 ASN A C 1
ATOM 1528 O O . ASN A 1 190 ? 6.124 13.237 7.020 1.00 96.81 190 ASN A O 1
ATOM 1532 N N . GLU A 1 191 ? 6.580 12.335 5.011 1.00 96.94 191 GLU A N 1
ATOM 1533 C CA . GLU A 1 191 ? 5.716 11.167 5.168 1.00 96.94 191 GLU A CA 1
ATOM 1534 C C . GLU A 1 191 ? 6.109 10.317 6.384 1.00 96.94 191 GLU A C 1
ATOM 1536 O O . GLU A 1 191 ? 5.266 9.930 7.198 1.00 96.94 191 GLU A O 1
ATOM 1541 N N . ARG A 1 192 ? 7.410 10.076 6.586 1.00 97.12 192 ARG A N 1
ATOM 1542 C CA . ARG A 1 192 ? 7.927 9.388 7.779 1.00 97.12 192 ARG A CA 1
ATOM 1543 C C . ARG A 1 192 ? 7.504 10.087 9.071 1.00 97.12 192 ARG A C 1
ATOM 1545 O O . ARG A 1 192 ? 7.161 9.421 10.050 1.00 97.12 192 ARG A O 1
ATOM 1552 N N . ASN A 1 193 ? 7.546 11.415 9.106 1.00 96.69 193 ASN A N 1
ATOM 1553 C CA . ASN A 1 193 ? 7.133 12.183 10.276 1.00 96.69 193 ASN A CA 1
ATOM 1554 C C . ASN A 1 193 ? 5.624 12.055 10.528 1.00 96.69 193 ASN A C 1
ATOM 1556 O O . ASN A 1 193 ? 5.224 11.900 11.684 1.00 96.69 193 ASN A O 1
ATOM 1560 N N . ALA A 1 194 ? 4.793 12.029 9.482 1.00 95.69 194 ALA A N 1
ATOM 1561 C CA . ALA A 1 194 ? 3.362 11.747 9.610 1.00 95.69 194 ALA A CA 1
ATOM 1562 C C . ALA A 1 194 ? 3.101 10.347 10.203 1.00 95.69 194 ALA A C 1
ATOM 1564 O O . ALA A 1 194 ? 2.334 10.205 11.161 1.00 95.69 194 ALA A O 1
ATOM 1565 N N . VAL A 1 195 ? 3.816 9.321 9.727 1.00 96.50 195 VAL A N 1
ATOM 1566 C CA . VAL A 1 195 ? 3.734 7.955 10.279 1.00 96.50 195 VAL A CA 1
ATOM 1567 C C . VAL A 1 195 ? 4.173 7.914 11.745 1.00 96.50 195 VAL A C 1
ATOM 1569 O O . VAL A 1 195 ? 3.518 7.296 12.582 1.00 96.50 195 VAL A O 1
ATOM 1572 N N . ARG A 1 196 ? 5.257 8.608 12.105 1.00 95.44 196 ARG A N 1
ATOM 1573 C CA . ARG A 1 196 ? 5.740 8.670 13.494 1.00 95.44 196 ARG A CA 1
ATOM 1574 C C . ARG A 1 196 ? 4.735 9.305 14.451 1.00 95.44 196 ARG A C 1
ATOM 1576 O O . ARG A 1 196 ? 4.585 8.797 15.555 1.00 95.44 196 ARG A O 1
ATOM 1583 N N . LYS A 1 197 ? 4.028 10.361 14.033 1.00 96.44 197 LYS A N 1
ATOM 1584 C CA . LYS A 1 197 ? 3.000 11.030 14.855 1.00 96.44 197 LYS A CA 1
ATOM 1585 C C . LYS A 1 197 ? 1.836 10.107 15.219 1.00 96.44 197 LYS A C 1
ATOM 1587 O O . LYS A 1 197 ? 1.188 10.303 16.243 1.00 96.44 197 LYS A O 1
ATOM 1592 N N . THR A 1 198 ? 1.540 9.126 14.371 1.00 95.00 198 THR A N 1
ATOM 1593 C CA . THR A 1 198 ? 0.409 8.209 14.566 1.00 95.00 198 THR A CA 1
ATOM 1594 C C . THR A 1 198 ? 0.827 6.877 15.178 1.00 95.00 198 THR A C 1
ATOM 1596 O O . THR A 1 198 ? -0.030 6.182 15.724 1.00 95.00 198 THR A O 1
ATOM 1599 N N . ARG A 1 199 ? 2.124 6.539 15.129 1.00 96.50 199 ARG A N 1
ATOM 1600 C CA . ARG A 1 199 ? 2.688 5.279 15.618 1.00 96.50 199 ARG A CA 1
ATOM 1601 C C . ARG A 1 199 ? 2.370 5.041 17.097 1.00 96.50 199 ARG A C 1
ATOM 1603 O O . ARG A 1 199 ? 2.683 5.849 17.963 1.00 96.50 199 ARG A O 1
ATOM 1610 N N . LYS A 1 200 ? 1.837 3.854 17.367 1.00 93.12 200 LYS A N 1
ATOM 1611 C CA . LYS A 1 200 ? 1.612 3.263 18.690 1.00 93.12 200 LYS A CA 1
ATOM 1612 C C . LYS A 1 200 ? 2.351 1.941 18.903 1.00 93.12 200 LYS A C 1
ATOM 1614 O O . LYS A 1 200 ? 2.522 1.553 20.048 1.00 93.12 200 LYS A O 1
ATOM 1619 N N . ARG A 1 201 ? 2.766 1.250 17.832 1.00 91.19 201 ARG A N 1
ATOM 1620 C CA . ARG A 1 201 ? 3.488 -0.034 17.900 1.00 91.19 201 ARG A CA 1
ATOM 1621 C C . ARG A 1 201 ? 4.932 0.093 17.411 1.00 91.19 201 ARG A C 1
ATOM 1623 O O . ARG A 1 201 ? 5.224 0.773 16.420 1.00 91.19 201 ARG A O 1
ATOM 1630 N N . SER A 1 202 ? 5.835 -0.595 18.092 1.00 93.00 202 SER A N 1
ATOM 1631 C CA . SER A 1 202 ? 7.218 -0.803 17.668 1.00 93.00 202 SER A CA 1
ATOM 1632 C C . SER A 1 202 ? 7.307 -1.851 16.558 1.00 93.00 202 SER A C 1
ATOM 1634 O O . SER A 1 202 ? 6.418 -2.684 16.369 1.00 93.00 202 SER A O 1
ATOM 1636 N N . ASP A 1 203 ? 8.428 -1.873 15.842 1.00 91.88 203 ASP A N 1
ATOM 1637 C CA . ASP A 1 203 ? 8.636 -2.890 14.807 1.00 91.88 203 ASP A CA 1
ATOM 1638 C C . ASP A 1 203 ? 8.780 -4.299 15.413 1.00 91.88 203 ASP A C 1
ATOM 1640 O O . ASP A 1 203 ? 8.480 -5.295 14.757 1.00 91.88 203 ASP A O 1
ATOM 1644 N N . LYS A 1 204 ? 9.218 -4.394 16.679 1.00 89.75 204 LYS A N 1
ATOM 1645 C CA . LYS A 1 204 ? 9.297 -5.661 17.422 1.00 89.75 204 LYS A CA 1
ATOM 1646 C C . LYS A 1 204 ? 7.904 -6.244 17.654 1.00 89.75 204 LYS A C 1
ATOM 1648 O O . LYS A 1 204 ? 7.728 -7.444 17.470 1.00 89.75 204 LYS A O 1
ATOM 1653 N N . GLU A 1 205 ? 6.934 -5.406 18.016 1.00 84.50 205 GLU A N 1
ATOM 1654 C CA . GLU A 1 205 ? 5.535 -5.816 18.185 1.00 84.50 205 GLU A CA 1
ATOM 1655 C C . GLU A 1 205 ? 4.900 -6.240 16.863 1.00 84.50 205 GLU A C 1
ATOM 1657 O O . GLU A 1 205 ? 4.123 -7.186 16.846 1.00 84.50 205 GLU A O 1
ATOM 1662 N N . LEU A 1 206 ? 5.253 -5.601 15.742 1.00 83.56 206 LEU A N 1
ATOM 1663 C CA . LEU A 1 206 ? 4.765 -6.037 14.430 1.00 83.56 206 LEU A CA 1
ATOM 1664 C C . LEU A 1 206 ? 5.418 -7.335 13.951 1.00 83.56 206 LEU A C 1
ATOM 1666 O O . LEU A 1 206 ? 4.806 -8.064 13.178 1.00 83.56 206 LEU A O 1
ATOM 1670 N N . LYS A 1 207 ? 6.634 -7.662 14.413 1.00 78.69 207 LYS A N 1
ATOM 1671 C CA . LYS A 1 207 ? 7.355 -8.876 13.998 1.00 78.69 207 LYS A CA 1
ATOM 1672 C C . LYS A 1 207 ? 6.556 -10.159 14.266 1.00 78.69 207 LYS A C 1
ATOM 1674 O O . LYS A 1 207 ? 6.651 -11.095 13.478 1.00 78.69 207 LYS A O 1
ATOM 1679 N N . SER A 1 208 ? 5.750 -10.201 15.328 1.00 68.94 208 SER A N 1
ATOM 1680 C CA . SER A 1 208 ? 4.884 -11.352 15.630 1.00 68.94 208 SER A CA 1
ATOM 1681 C C . SER A 1 208 ? 3.769 -11.551 14.598 1.00 68.94 208 SER A C 1
ATOM 1683 O O . SER A 1 208 ? 3.344 -12.680 14.387 1.00 68.94 208 SER A O 1
ATOM 1685 N N . LEU A 1 209 ? 3.354 -10.493 13.892 1.00 66.31 209 LEU A N 1
ATOM 1686 C CA . LEU A 1 209 ? 2.358 -10.570 12.818 1.00 66.31 209 LEU A CA 1
ATOM 1687 C C . LEU A 1 209 ? 2.926 -11.169 11.523 1.00 66.31 209 LEU A C 1
ATOM 1689 O O . LEU A 1 209 ? 2.166 -11.651 10.690 1.00 66.31 209 LEU A O 1
ATOM 1693 N N . PHE A 1 210 ? 4.253 -11.161 11.352 1.00 58.66 210 PHE A N 1
ATOM 1694 C CA . PHE A 1 210 ? 4.931 -11.872 10.259 1.00 58.66 210 PHE A CA 1
ATOM 1695 C C . PHE A 1 210 ? 5.079 -13.370 10.541 1.00 58.66 210 PHE A C 1
ATOM 1697 O O . PHE A 1 210 ? 5.326 -14.140 9.621 1.00 58.66 210 PHE A O 1
ATOM 1704 N N . ALA A 1 211 ? 4.940 -13.779 11.804 1.00 47.25 211 ALA A N 1
ATOM 1705 C CA . ALA A 1 211 ? 5.046 -15.165 12.242 1.00 47.25 211 ALA A CA 1
ATOM 1706 C C . ALA A 1 211 ? 3.687 -15.883 12.243 1.00 47.25 211 ALA A C 1
ATOM 1708 O O . ALA A 1 211 ? 3.519 -16.851 12.986 1.00 47.25 211 ALA A O 1
ATOM 1709 N N . GLY A 1 212 ? 2.717 -15.399 11.454 1.00 41.31 212 GLY A N 1
ATOM 1710 C CA . GLY A 1 212 ? 1.439 -16.079 11.270 1.00 41.31 212 GLY A CA 1
ATOM 1711 C C . GLY A 1 212 ? 1.703 -17.550 10.968 1.00 41.31 212 GLY A C 1
ATOM 1712 O O . GLY A 1 212 ? 2.393 -17.861 9.997 1.00 41.31 212 GLY A O 1
ATOM 1713 N N . LYS A 1 213 ? 1.229 -18.435 11.856 1.00 34.16 213 LYS A N 1
ATOM 1714 C CA . LYS A 1 213 ? 1.245 -19.878 11.628 1.00 34.16 213 LYS A CA 1
ATOM 1715 C C . LYS A 1 213 ? 0.570 -20.095 10.282 1.00 34.16 213 LYS A C 1
ATOM 1717 O O . LYS A 1 213 ? -0.619 -19.826 10.149 1.00 34.16 213 LYS A O 1
ATOM 1722 N N . ILE A 1 214 ? 1.358 -20.512 9.300 1.00 27.77 214 ILE A N 1
ATOM 1723 C CA . ILE A 1 214 ? 0.840 -21.129 8.090 1.00 27.77 214 ILE A CA 1
ATOM 1724 C C . ILE A 1 214 ? 0.135 -22.384 8.610 1.00 27.77 214 ILE A C 1
ATOM 1726 O O . ILE A 1 214 ? 0.810 -23.298 9.085 1.00 27.77 214 ILE A O 1
ATOM 1730 N N . ILE A 1 215 ? -1.196 -22.338 8.696 1.00 30.53 215 ILE A N 1
ATOM 1731 C CA . ILE A 1 215 ? -2.013 -23.544 8.850 1.00 30.53 215 ILE A CA 1
ATOM 1732 C C . ILE A 1 215 ? -2.014 -24.234 7.491 1.00 30.53 215 ILE A C 1
ATOM 1734 O O . ILE A 1 215 ? -2.183 -23.507 6.484 1.00 30.53 215 ILE A O 1
#

=== Feature glossary ===
A reading guide for the features in this record.

Start from the sequence.

  · Sequence gives the chain of amino acids in standard one-letter code (A=alanine, C=cysteine, …, Y=tyrosine), read N→C. It is the only feature that is directly encoded by the gene; all structural features are derived from the folded form of this sequence.

Fold it, and you get atomic coordinates and the backbone conformation that goes with them.

  · Structure coordinates are given as an mmCIF _atom_site loop: one row per atom with element, residue name, chain id, sequence number, and x/y/z position in Å. Only the four main-chain atoms per residue are included here; side chains are omitted to keep the record compact.

  · Backbone dihedral angles. Every residue except chain termini has a φ (preceding-C → N → Cα → C) and a ψ (N → Cα → C → next-N). They are reported in degrees following the IUPAC sign convention. Secondary structure is essentially a statement about which (φ, ψ) basin each residue occupies.

  · Eight-state secondary structure (DSSP): H is the canonical α-helix, G the tighter 3₁₀-helix, I the wider π-helix; E/B are β-structure, T and S are turns and bends, and '-' is everything else. DSSP derives these from the pattern of main-chain N–H···O=C hydrogen bonds, not from the sequence.

  · SS3 is a coarse helix/strand/coil call (letters a/b/c) made by the P-SEA algorithm from inter-Cα distances and dihedrals. It is less detailed than DSSP but needs only Cα positions.

Summarize the fold with a handful of shape descriptors and a per-residue structural alphabet.

  · Radius of gyration (Rg) is the root-mean-square distance of Cα atoms from their centroid — a single number for overall size and compactness. A globular domain of N residues has Rg ≈ 2.2·N^0.38 Å; an extended or disordered chain has a much larger Rg. The Cα contact count is the number of residue pairs whose Cα atoms are within 8 Å and are more than four positions apart in sequence — a standard proxy for tertiary packing density. The bounding box is the smallest axis-aligned box enclosing all Cα atoms.

  · 3Di is Foldseek's structural alphabet. Each residue is assigned one of twenty discrete states based on how its Cα sits relative to its spatial (not sequential) neighbors. Aligning 3Di strings finds structural homologs roughly as well as full 3D superposition, but orders of magnitude faster.

  · Solvent-accessible surface area (SASA) is the area in Å² traced out by the centre of a 1.4 Å probe sphere (a water molecule) rolled over the protein's van der Waals surface (Shrake–Rupley / Lee–Richards construction). Buried residues have near-zero SASA; fully exposed residues can exceed 200 Å². The total SASA scales roughly with the number of surface residues.

Ask how reliable the model is.

  · For AlphaFold models, the B-factor field carries pLDDT — the model's own estimate of local accuracy on a 0–100 scale. Regions with pLDDT<50 should be treated as essentially unmodeled; they often correspond to intrinsically disordered segments.

  · For experimental (PDB) structures, the B-factor (temperature factor) quantifies the positional spread of each atom in the crystal — a combination of thermal vibration and static disorder — in units of Å². High B-factors mark flexible loops or poorly resolved regions; low B-factors mark the rigid, well-ordered core.

  · Predicted Aligned Error (PAE) is an AlphaFold confidence matrix: entry (i, j) is the expected error in the position of residue j, in ångströms, when the prediction is superimposed on the true structure at residue i. Low PAE within a block of residues means that block is internally rigid and well-predicted; high PAE between two blocks means their relative placement is uncertain even if each block individually is confident.

Place it in context: what it resembles, what it is annotated as, and how it looks.

  · Structural nearest neighbors (via Foldseek easy-search vs the PDB). Reported per hit: target PDB id, E-value, and alignment TM-score. A TM-score above ~0.5 is the conventional threshold for 'same fold'.

  · Functional annotations link the protein to curated databases. InterPro entries identify conserved domains and families by matching the sequence against member-database signatures (Pfam, PROSITE, CDD, …). Gene Ontology (GO) terms describe molecular function, biological process, and cellular component in a controlled vocabulary. CATH places the structure in a hierarchical fold classification (Class/Architecture/Topology/Homologous-superfamily). The organism is the source species.

  · The contact map is a binary N×N matrix image: pixel (i, j) is dark where Cα_i and Cα_j are within 8 Å and |i−j|>4. Because the |i−j|>4 filter removes local helical contacts, off-diagonal stripes parallel to the main diagonal indicate parallel β-sheets; stripes perpendicular to it indicate antiparallel β-sheets. The Ramachandran plot scatters every residue's (φ, ψ) pair against the sterically allowed regions. The PAE heatmap renders the predicted-aligned-error matrix.

  · Six rendered views show the 3D structure from the faces of a cube — i.e. along ±x, ±y, ±z. Rendering representation is drawn randomly per protein from cartoon (secondary-structure ribbons), sticks (backbone bonds), or molecular surface; coloring is either N→C rainbow (blue at the N-terminus through red at the C-terminus) or one color per chain.